Protein AF-M1B8L0-F1 (afdb_monomer_lite)

Secondary structure (DSSP, 8-state):
---------HHHHHHHHHHHHHHHHHHHHHHHHHHHHHHHHHHHHHHHHHH--TTS----TTHHHHHHHHHHHHHHHHHHHHHHHHHHHHHHHHHHHHHHHHHHHHHHHHHHHHHHHHHHHHHH-------HHHHHHHHHHHHHHHHHHHHHHHHHHHHHHHHHHHHTTTTTTS-GGGTT--SGGGSS-HHHHHHHHHHHHHHHHHHHSSSSS--------------------

pLDDT: mean 75.56, std 19.45, range [37.94, 97.81]

Foldseek 3Di:
DDDDPDDDDPVVVVVVVVVVVVVVVVVVVVVVVVVVVVVVVVVVVVVCQQPDDPPDHRHPPCVVVVVVVVVVVVVVVVVVVVVVVVVVVVVVVVVVVVVVVVVVVVVVVVVVVVVVVCVVVVVVDDPPPDDPVVVVVVVVVVVVVVVVVVVVVVVVVVVVVVVVVVVVPPVVPPPCVVVPDPPPVVVAPPVRVVVVVVVVVVVVVVVVVVVVPPDDDDDDDDDDDDDDDDDDD

Structure (mmCIF, N/CA/C/O backbone):
data_AF-M1B8L0-F1
#
_entry.id   AF-M1B8L0-F1
#
loop_
_atom_site.group_PDB
_atom_site.id
_atom_site.type_symbol
_atom_site.label_atom_id
_atom_site.label_alt_id
_atom_site.label_comp_id
_atom_site.label_asym_id
_atom_site.label_entity_id
_atom_site.label_seq_id
_atom_site.pdbx_PDB_ins_code
_atom_site.Cartn_x
_atom_site.Cartn_y
_atom_site.Cartn_z
_atom_site.occupancy
_atom_site.B_iso_or_equiv
_atom_site.auth_seq_id
_atom_site.auth_comp_id
_atom_site.auth_asym_id
_atom_site.auth_atom_id
_atom_site.pdbx_PDB_model_num
ATOM 1 N N . MET A 1 1 ? 68.403 21.855 -27.557 1.00 46.19 1 MET A N 1
ATOM 2 C CA . MET A 1 1 ? 67.467 22.734 -28.286 1.00 46.19 1 MET A CA 1
ATOM 3 C C . MET A 1 1 ? 66.064 22.211 -28.036 1.00 46.19 1 MET A C 1
ATOM 5 O O . MET A 1 1 ? 65.635 21.280 -28.697 1.00 46.19 1 MET A O 1
ATOM 9 N N . SER A 1 2 ? 65.412 22.698 -26.984 1.00 53.22 2 SER A N 1
ATOM 10 C CA . SER A 1 2 ? 64.041 22.326 -26.628 1.00 53.22 2 SER A CA 1
ATOM 11 C C . SER A 1 2 ? 63.084 23.185 -27.452 1.00 53.22 2 SER A C 1
ATOM 13 O O . SER A 1 2 ? 62.867 24.354 -27.144 1.00 53.22 2 SER A O 1
ATOM 15 N N . GLU A 1 3 ? 62.554 22.624 -28.537 1.00 59.28 3 GLU A N 1
ATOM 16 C CA . GLU A 1 3 ? 61.508 23.277 -29.321 1.00 59.28 3 GLU A CA 1
ATOM 17 C C . GLU A 1 3 ? 60.234 23.392 -28.471 1.00 59.28 3 GLU A C 1
ATOM 19 O O . GLU A 1 3 ? 59.616 22.398 -28.088 1.00 59.28 3 GLU A O 1
ATOM 24 N N . CYS A 1 4 ? 59.850 24.624 -28.134 1.00 55.25 4 CYS A N 1
ATOM 25 C CA . CYS A 1 4 ? 58.571 24.907 -27.489 1.00 55.25 4 CYS A CA 1
ATOM 26 C C . CYS A 1 4 ? 57.405 24.522 -28.419 1.00 55.25 4 CYS A C 1
ATOM 28 O O . CYS A 1 4 ? 57.463 24.808 -29.618 1.00 55.25 4 CYS A O 1
ATOM 30 N N . PRO A 1 5 ? 56.302 23.950 -27.896 1.00 71.31 5 PRO A N 1
ATOM 31 C CA . PRO A 1 5 ? 55.153 23.605 -28.721 1.00 71.31 5 PRO A CA 1
ATOM 32 C C . PRO A 1 5 ? 54.550 24.864 -29.352 1.00 71.31 5 PRO A C 1
ATOM 34 O O . PRO A 1 5 ? 54.221 25.835 -28.666 1.00 71.31 5 PRO A O 1
ATOM 37 N N . ARG A 1 6 ? 54.383 24.831 -30.678 1.00 70.31 6 ARG A N 1
ATOM 38 C CA . ARG A 1 6 ? 53.790 25.918 -31.463 1.00 70.31 6 ARG A CA 1
ATOM 39 C C . ARG A 1 6 ? 52.396 26.240 -30.924 1.00 70.31 6 ARG A C 1
ATOM 41 O O . ARG A 1 6 ? 51.476 25.423 -31.006 1.00 70.31 6 ARG A O 1
ATOM 48 N N . SER A 1 7 ? 52.236 27.427 -30.345 1.00 74.19 7 SER A N 1
ATOM 49 C CA . SER A 1 7 ? 50.974 27.849 -29.747 1.00 74.19 7 SER A CA 1
ATOM 50 C C . SER A 1 7 ? 49.921 28.045 -30.841 1.00 74.19 7 SER A C 1
ATOM 52 O O . SER A 1 7 ? 50.021 28.904 -31.714 1.00 74.19 7 SER A O 1
ATOM 54 N N . LEU A 1 8 ? 48.893 27.197 -30.820 1.00 75.19 8 LEU A N 1
ATOM 55 C CA . LEU A 1 8 ? 47.803 27.266 -31.786 1.00 75.19 8 LEU A CA 1
ATOM 56 C C . LEU A 1 8 ? 46.996 28.563 -31.600 1.00 75.19 8 LEU A C 1
ATOM 58 O O . LEU A 1 8 ? 46.660 28.922 -30.463 1.00 75.19 8 LEU A O 1
ATOM 62 N N . SER A 1 9 ? 46.636 29.225 -32.707 1.00 87.06 9 SER A N 1
ATOM 63 C CA . SER A 1 9 ? 45.814 30.439 -32.678 1.00 87.06 9 SER A CA 1
ATOM 64 C C . SER A 1 9 ? 44.459 30.180 -32.007 1.00 87.06 9 SER A C 1
ATOM 66 O O . SER A 1 9 ? 43.885 29.085 -32.086 1.00 87.06 9 SER A O 1
ATOM 68 N N . ASN A 1 10 ? 43.925 31.203 -31.335 1.00 88.44 10 ASN A N 1
ATOM 69 C CA . ASN A 1 10 ? 42.653 31.093 -30.613 1.00 88.44 10 ASN A CA 1
ATOM 70 C C . ASN A 1 10 ? 41.493 30.688 -31.538 1.00 88.44 10 ASN A C 1
ATOM 72 O O . ASN A 1 10 ? 40.643 29.890 -31.144 1.00 88.44 10 ASN A O 1
ATOM 76 N N . GLN A 1 11 ? 41.503 31.149 -32.790 1.00 89.38 11 GLN A N 1
ATOM 77 C CA . GLN A 1 11 ? 40.510 30.780 -33.798 1.00 89.38 11 GLN A CA 1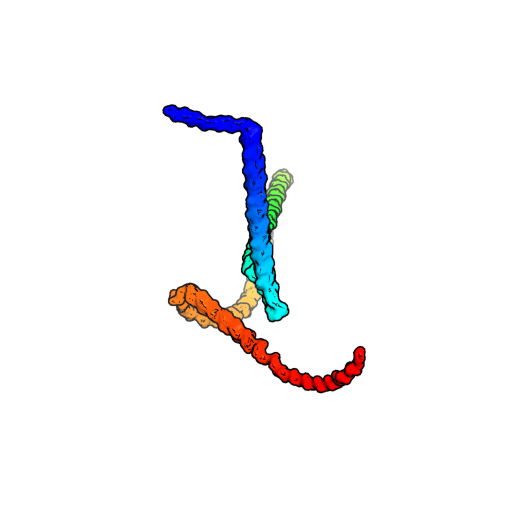
ATOM 78 C C . GLN A 1 11 ? 40.519 29.274 -34.099 1.00 89.38 11 GLN A C 1
ATOM 80 O O . GLN A 1 11 ? 39.464 28.637 -34.106 1.00 89.38 11 GLN A O 1
ATOM 85 N N . THR A 1 12 ? 41.693 28.667 -34.289 1.00 91.56 12 THR A N 1
ATOM 86 C CA . THR A 1 12 ? 41.782 27.226 -34.567 1.00 91.56 12 THR A CA 1
ATOM 87 C C . THR A 1 12 ? 41.417 26.400 -33.334 1.00 91.56 12 THR A C 1
ATOM 89 O O . THR A 1 12 ? 40.691 25.413 -33.459 1.00 91.56 12 THR A O 1
ATOM 92 N N . LYS A 1 13 ? 41.796 26.845 -32.125 1.00 91.25 13 LYS A N 1
ATOM 93 C CA . LYS A 1 13 ? 41.341 26.223 -30.865 1.00 91.25 13 LYS A CA 1
ATOM 94 C C . LYS A 1 13 ? 39.813 26.207 -30.757 1.00 91.25 13 LYS A C 1
ATOM 96 O O . LYS A 1 13 ? 39.240 25.189 -30.372 1.00 91.25 13 LYS A O 1
ATOM 101 N N . LEU A 1 14 ? 39.142 27.306 -31.109 1.00 94.44 14 LEU A N 1
ATOM 102 C CA . LEU A 1 14 ? 37.677 27.385 -31.098 1.00 94.44 14 LEU A CA 1
ATOM 103 C C . LEU A 1 14 ? 37.040 26.445 -32.124 1.00 94.44 14 LEU A C 1
ATOM 105 O O . LEU A 1 14 ? 36.080 25.751 -31.790 1.00 94.44 14 LEU A O 1
ATOM 109 N N . ARG A 1 15 ? 37.598 26.360 -33.338 1.00 94.81 15 ARG A N 1
ATOM 110 C CA . ARG A 1 15 ? 37.118 25.431 -34.373 1.00 94.81 15 ARG A CA 1
ATOM 111 C C . ARG A 1 15 ? 37.237 23.972 -33.933 1.00 94.81 15 ARG A C 1
ATOM 113 O O . ARG A 1 15 ? 36.268 23.233 -34.074 1.00 94.81 15 ARG A O 1
ATOM 120 N N . ILE A 1 16 ? 38.369 23.588 -33.338 1.00 94.62 16 ILE A N 1
ATOM 121 C CA . ILE A 1 16 ? 38.583 22.236 -32.794 1.00 94.62 16 ILE A CA 1
ATOM 122 C C . ILE A 1 16 ? 37.596 21.946 -31.656 1.00 94.62 16 ILE A C 1
ATOM 124 O O . ILE A 1 16 ? 36.970 20.891 -31.619 1.00 94.62 16 ILE A O 1
ATOM 128 N N . ARG A 1 17 ? 37.396 22.895 -30.732 1.00 94.06 17 ARG A N 1
ATOM 129 C CA . ARG A 1 17 ? 36.407 22.738 -29.652 1.00 94.06 17 ARG A CA 1
ATOM 130 C C . ARG A 1 17 ? 34.992 22.556 -30.199 1.00 94.06 17 ARG A C 1
ATOM 132 O O . ARG A 1 17 ? 34.246 21.722 -29.691 1.00 94.06 17 ARG A O 1
ATOM 139 N N . ALA A 1 18 ? 34.620 23.324 -31.221 1.00 95.88 18 ALA A N 1
ATOM 140 C CA . ALA A 1 18 ? 33.307 23.238 -31.844 1.00 95.88 18 ALA A CA 1
ATOM 141 C C . ALA A 1 18 ? 33.100 21.902 -32.578 1.00 95.88 18 ALA A C 1
ATOM 143 O O . ALA A 1 18 ? 32.046 21.289 -32.414 1.00 95.88 18 ALA A O 1
ATOM 144 N N . SER A 1 19 ? 34.092 21.427 -33.341 1.00 96.06 19 SER A N 1
ATOM 145 C CA . SER A 1 19 ? 34.003 20.143 -34.050 1.00 96.06 19 SER A CA 1
ATOM 146 C C . SER A 1 19 ? 33.931 18.963 -33.083 1.00 96.06 19 SER A C 1
ATOM 148 O O . SER A 1 19 ? 33.057 18.112 -33.233 1.00 96.06 19 SER A O 1
ATOM 150 N N . LEU A 1 20 ? 34.759 18.958 -32.033 1.00 97.00 20 LEU A N 1
ATOM 151 C CA . LEU A 1 20 ? 34.688 17.943 -30.983 1.00 97.00 20 LEU A CA 1
ATOM 152 C C . LEU A 1 20 ? 33.311 17.943 -30.321 1.00 97.00 20 LEU A C 1
ATOM 154 O O . LEU A 1 20 ? 32.693 16.890 -30.205 1.00 97.00 20 LEU A O 1
ATOM 158 N N . ARG A 1 21 ? 32.781 19.110 -29.937 1.00 97.00 21 ARG A N 1
ATOM 159 C CA . ARG A 1 21 ? 31.455 19.194 -29.307 1.00 97.00 21 ARG A CA 1
ATOM 160 C C . ARG A 1 21 ? 30.352 18.618 -30.201 1.00 97.00 21 ARG A C 1
ATOM 162 O O . ARG A 1 21 ? 29.473 17.932 -29.686 1.00 97.00 21 ARG A O 1
ATOM 169 N N . LYS A 1 22 ? 30.410 18.863 -31.515 1.00 97.06 22 LYS A N 1
ATOM 170 C CA . LYS A 1 22 ? 29.475 18.266 -32.482 1.00 97.06 22 LYS A CA 1
ATOM 171 C C . LYS A 1 22 ? 29.596 16.740 -32.512 1.00 97.06 22 LYS A C 1
ATOM 173 O O . LYS A 1 22 ? 28.595 16.070 -32.283 1.00 97.06 22 LYS A O 1
ATOM 178 N N . LEU A 1 23 ? 30.812 16.210 -32.669 1.00 97.50 23 LEU A N 1
ATOM 179 C CA . LEU A 1 23 ? 31.071 14.763 -32.695 1.00 97.50 23 LEU A CA 1
ATOM 180 C C . LEU A 1 23 ? 30.607 14.059 -31.411 1.00 97.50 23 LEU A C 1
ATOM 182 O O . LEU A 1 23 ? 29.930 13.033 -31.464 1.00 97.50 23 LEU A O 1
ATOM 186 N N . TRP A 1 24 ? 30.924 14.619 -30.240 1.00 97.62 24 TRP A N 1
ATOM 187 C CA . TRP A 1 24 ? 30.470 14.075 -28.956 1.00 97.62 24 TRP A CA 1
ATOM 188 C C . TRP A 1 24 ? 28.945 14.144 -28.811 1.00 97.62 24 TRP A C 1
ATOM 190 O O . TRP A 1 24 ? 28.338 13.209 -28.287 1.00 97.62 24 TRP A O 1
ATOM 200 N N . GLY A 1 25 ? 28.316 15.213 -29.307 1.00 97.38 25 GLY A N 1
ATOM 201 C CA . GLY A 1 25 ? 26.862 15.353 -29.337 1.00 97.38 25 GLY A CA 1
ATOM 202 C C . GLY A 1 25 ? 26.184 14.299 -30.215 1.00 97.38 25 GLY A C 1
ATOM 203 O O . GLY A 1 25 ? 25.219 13.672 -29.781 1.00 97.38 25 GLY A O 1
ATOM 204 N N . GLU A 1 26 ? 26.702 14.056 -31.417 1.00 97.38 26 GLU A N 1
ATOM 205 C CA . GLU A 1 26 ? 26.208 13.016 -32.330 1.00 97.38 26 GLU A CA 1
ATOM 206 C C . GLU A 1 26 ? 26.385 11.616 -31.743 1.00 97.38 26 GLU A C 1
ATOM 208 O O . GLU A 1 26 ? 25.434 10.834 -31.705 1.00 97.38 26 GLU A O 1
ATOM 213 N N . ARG A 1 27 ? 27.560 11.324 -31.175 1.00 97.00 27 ARG A N 1
ATOM 214 C C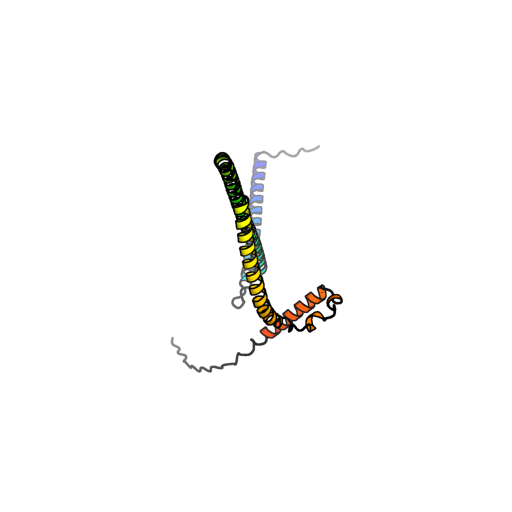A . ARG A 1 27 ? 27.823 10.042 -30.510 1.00 97.00 27 ARG A CA 1
ATOM 215 C C . ARG A 1 27 ? 26.871 9.797 -29.340 1.00 97.00 27 ARG A C 1
ATOM 217 O O . ARG A 1 27 ? 26.395 8.678 -29.155 1.00 97.00 27 ARG A O 1
ATOM 224 N N . LEU A 1 28 ? 26.570 10.834 -28.557 1.00 97.06 28 LEU A N 1
ATOM 225 C CA . LEU A 1 28 ? 25.615 10.737 -27.455 1.00 97.06 28 LEU A CA 1
ATOM 226 C C . LEU A 1 28 ? 24.188 10.489 -27.959 1.00 97.06 28 LEU A C 1
ATOM 228 O O . LEU A 1 28 ? 23.487 9.652 -27.391 1.00 97.06 28 LEU A O 1
ATOM 232 N N . LYS A 1 29 ? 23.767 11.171 -29.032 1.00 97.31 29 LYS A N 1
ATOM 233 C CA . LYS A 1 29 ? 22.464 10.936 -29.673 1.00 97.31 29 LYS A CA 1
ATOM 234 C C . LYS A 1 29 ? 22.340 9.503 -30.180 1.00 97.31 29 LYS A C 1
ATOM 236 O O . LYS A 1 29 ? 21.332 8.859 -29.901 1.00 97.31 29 LYS A O 1
ATOM 241 N N . TRP A 1 30 ? 23.370 8.986 -30.850 1.00 97.06 30 TRP A N 1
ATOM 242 C CA . TRP A 1 30 ? 23.396 7.599 -31.314 1.00 97.06 30 TRP A CA 1
ATOM 243 C C . TRP A 1 30 ? 23.297 6.620 -30.147 1.00 97.06 30 TRP A C 1
ATOM 245 O O . TRP A 1 30 ? 22.486 5.699 -30.177 1.00 97.06 30 TRP A O 1
ATOM 255 N N . LYS A 1 31 ? 24.080 6.840 -29.082 1.00 97.06 31 LYS A N 1
ATOM 256 C CA . LYS A 1 31 ? 24.046 5.994 -27.883 1.00 97.06 31 LYS A CA 1
ATOM 257 C C . LYS A 1 31 ? 22.648 5.958 -27.260 1.00 97.06 31 LYS A C 1
ATOM 259 O O . LYS A 1 31 ? 22.156 4.877 -26.970 1.00 97.06 31 LYS A O 1
ATOM 264 N N . ARG A 1 32 ? 22.006 7.119 -27.090 1.00 97.50 32 ARG A N 1
ATOM 265 C CA . ARG A 1 32 ? 20.641 7.217 -26.546 1.00 97.50 32 ARG A CA 1
ATOM 266 C C . ARG A 1 32 ? 19.612 6.551 -27.452 1.00 97.50 32 ARG A C 1
ATOM 268 O O . ARG A 1 32 ? 18.781 5.807 -26.964 1.00 97.50 32 ARG A O 1
ATOM 275 N N . SER A 1 33 ? 19.695 6.778 -28.760 1.00 96.88 33 SER A N 1
ATOM 276 C CA . SER A 1 33 ? 18.755 6.180 -29.718 1.00 96.88 33 SER A CA 1
ATOM 277 C C . SER A 1 33 ? 18.876 4.656 -29.738 1.00 96.88 33 SER A C 1
ATOM 279 O O . SER A 1 33 ? 17.868 3.961 -29.765 1.00 96.88 33 SER A O 1
ATOM 281 N N . ARG A 1 34 ? 20.106 4.133 -29.653 1.00 97.00 34 ARG A N 1
ATOM 282 C CA . ARG A 1 34 ? 20.372 2.695 -29.543 1.00 97.00 34 ARG A CA 1
ATOM 283 C C . ARG A 1 34 ? 19.810 2.102 -28.251 1.00 97.00 34 ARG A C 1
ATOM 285 O O . ARG A 1 34 ? 19.207 1.040 -28.297 1.00 97.00 34 ARG A O 1
ATOM 292 N N . GLU A 1 35 ? 20.003 2.780 -27.124 1.00 97.31 35 GLU A N 1
ATOM 293 C CA . GLU A 1 35 ? 19.449 2.358 -25.834 1.00 97.31 35 GLU A CA 1
ATOM 294 C C . GLU A 1 35 ? 17.917 2.340 -25.869 1.00 97.31 35 GLU A C 1
ATOM 296 O O . GLU A 1 35 ? 17.307 1.326 -25.555 1.00 97.31 35 GLU A O 1
ATOM 301 N N . ASN A 1 36 ? 17.299 3.419 -26.356 1.00 97.12 36 ASN A N 1
ATOM 302 C CA . ASN A 1 36 ? 15.848 3.509 -26.500 1.00 97.12 36 ASN A CA 1
ATOM 303 C C . ASN A 1 36 ? 15.296 2.413 -27.423 1.00 97.12 36 ASN A C 1
ATOM 305 O O . ASN A 1 36 ? 14.237 1.857 -27.146 1.00 97.12 36 ASN A O 1
ATOM 309 N N . PHE A 1 37 ? 16.010 2.086 -28.506 1.00 97.44 37 PHE A N 1
ATOM 310 C CA . PHE A 1 37 ? 15.638 0.988 -29.396 1.00 97.44 37 PHE A CA 1
ATOM 311 C C . PHE A 1 37 ? 15.667 -0.357 -28.667 1.00 97.44 37 PHE A C 1
ATOM 313 O O . PHE A 1 37 ? 14.703 -1.107 -28.756 1.00 97.44 37 PHE A O 1
ATOM 320 N N . PHE A 1 38 ? 16.732 -0.654 -27.916 1.00 96.88 38 PHE A N 1
ATOM 321 C CA . PHE A 1 38 ? 16.804 -1.900 -27.151 1.00 96.88 38 PHE A CA 1
ATOM 322 C C . PHE A 1 38 ? 15.756 -1.976 -26.046 1.00 96.88 38 PHE A C 1
ATOM 324 O O . PHE A 1 38 ? 15.186 -3.044 -25.851 1.00 96.88 38 PHE A O 1
ATOM 331 N N . GLN A 1 39 ? 15.466 -0.866 -25.369 1.00 96.81 39 GLN A N 1
ATOM 332 C CA . GLN A 1 39 ? 14.389 -0.796 -24.381 1.00 96.81 39 GLN A CA 1
ATOM 333 C C . GLN A 1 39 ? 13.036 -1.073 -25.033 1.00 96.81 39 GLN A C 1
ATOM 335 O O . GLN A 1 39 ? 12.336 -1.983 -24.608 1.00 96.81 39 GLN A O 1
ATOM 340 N N . SER A 1 40 ? 12.723 -0.389 -26.136 1.00 97.56 40 SER A N 1
ATOM 341 C CA . SER A 1 40 ? 11.469 -0.597 -26.875 1.00 97.56 40 SER A CA 1
ATOM 342 C C . SER A 1 40 ? 11.354 -2.026 -27.417 1.00 97.56 40 SER A C 1
ATOM 344 O O . SER A 1 40 ? 10.279 -2.618 -27.422 1.00 97.56 40 SER A O 1
ATOM 346 N N . TRP A 1 41 ? 12.465 -2.604 -27.875 1.00 97.62 41 TRP A N 1
ATOM 347 C CA . TRP A 1 41 ? 12.510 -3.983 -28.350 1.00 97.62 41 TRP A CA 1
ATOM 348 C C . TRP A 1 41 ? 12.292 -4.986 -27.212 1.00 97.62 41 TRP A C 1
ATOM 350 O O . TRP A 1 41 ? 11.493 -5.909 -27.359 1.00 97.62 41 TRP A O 1
ATOM 360 N N . ALA A 1 42 ? 12.938 -4.777 -26.063 1.00 96.31 42 ALA A N 1
ATOM 361 C CA . ALA A 1 42 ? 12.744 -5.597 -24.874 1.00 96.31 42 ALA A CA 1
ATOM 362 C C . ALA A 1 42 ? 11.306 -5.496 -24.344 1.00 96.31 42 ALA A C 1
ATOM 364 O O . ALA A 1 42 ? 10.711 -6.516 -24.012 1.00 96.31 42 ALA A O 1
ATOM 365 N N . GLU A 1 43 ? 10.727 -4.294 -24.321 1.00 93.94 43 GLU A N 1
ATOM 366 C CA . GLU A 1 43 ? 9.326 -4.063 -23.959 1.00 93.94 43 GLU A CA 1
ATOM 367 C C . GLU A 1 43 ? 8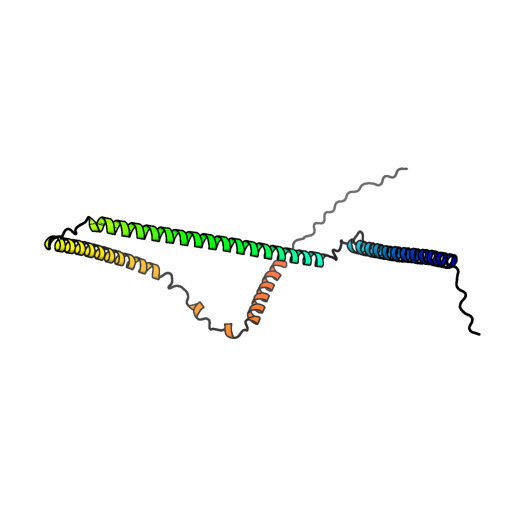.369 -4.756 -24.931 1.00 93.94 43 GLU A C 1
ATOM 369 O O . GLU A 1 43 ? 7.423 -5.405 -24.497 1.00 93.94 43 GLU A O 1
ATOM 374 N N . SER A 1 44 ? 8.634 -4.681 -26.238 1.00 93.94 44 SER A N 1
ATOM 375 C CA . SER A 1 44 ? 7.844 -5.374 -27.260 1.00 93.94 44 SER A CA 1
ATOM 376 C C . SER A 1 44 ? 7.855 -6.890 -27.052 1.00 93.94 44 SER A C 1
ATOM 378 O O . SER A 1 44 ? 6.796 -7.515 -27.034 1.00 93.94 44 SER A O 1
ATOM 380 N N . ILE A 1 45 ? 9.030 -7.478 -26.797 1.00 91.31 45 ILE A N 1
ATOM 381 C CA . ILE A 1 45 ? 9.146 -8.909 -26.487 1.00 91.31 45 ILE A CA 1
ATOM 382 C C . ILE A 1 45 ? 8.430 -9.242 -25.178 1.00 91.31 45 ILE A C 1
ATOM 384 O O . ILE A 1 45 ? 7.691 -10.219 -25.129 1.00 91.31 45 ILE A O 1
ATOM 388 N N . ALA A 1 46 ? 8.624 -8.445 -24.124 1.00 89.62 46 ALA A N 1
ATOM 389 C CA . ALA A 1 46 ? 7.979 -8.673 -22.836 1.00 89.62 46 ALA A CA 1
ATOM 390 C C . ALA A 1 46 ? 6.450 -8.623 -22.961 1.00 89.62 46 ALA A C 1
ATOM 392 O O . ALA A 1 46 ? 5.763 -9.465 -22.393 1.00 89.62 46 ALA A O 1
ATOM 393 N N . ASN A 1 47 ? 5.917 -7.681 -23.739 1.00 87.75 47 ASN A N 1
ATOM 394 C CA . ASN A 1 47 ? 4.485 -7.570 -23.997 1.00 87.75 47 ASN A CA 1
ATOM 395 C C . ASN A 1 47 ? 3.970 -8.743 -24.837 1.00 87.75 47 ASN A C 1
ATOM 397 O O . ASN A 1 47 ? 2.962 -9.342 -24.474 1.00 87.75 47 ASN A O 1
ATOM 401 N N . ALA A 1 48 ? 4.680 -9.128 -25.900 1.00 87.69 48 ALA A N 1
ATOM 402 C CA . ALA A 1 48 ? 4.331 -10.306 -26.692 1.00 87.69 48 ALA A CA 1
ATOM 403 C C . ALA A 1 48 ? 4.347 -11.592 -25.842 1.00 87.69 48 ALA A C 1
ATOM 405 O O . ALA A 1 48 ? 3.458 -12.427 -25.964 1.00 87.69 48 ALA A O 1
ATOM 406 N N . ALA A 1 49 ? 5.308 -11.724 -24.924 1.00 85.06 49 ALA A N 1
ATOM 407 C CA . ALA A 1 49 ? 5.390 -12.845 -23.989 1.00 85.06 49 ALA A CA 1
ATOM 408 C C . ALA A 1 49 ? 4.304 -12.822 -22.894 1.00 85.06 49 ALA A C 1
ATOM 410 O O . ALA A 1 49 ? 3.987 -13.873 -22.336 1.00 85.06 49 ALA A O 1
ATOM 411 N N . LYS A 1 50 ? 3.745 -11.647 -22.568 1.00 82.06 50 LYS A N 1
ATOM 412 C CA . LYS A 1 50 ? 2.594 -11.513 -21.657 1.00 82.06 50 LYS A CA 1
ATOM 413 C C . LYS A 1 50 ? 1.291 -11.943 -22.328 1.00 82.06 50 LYS A C 1
ATOM 415 O O . LYS A 1 50 ? 0.530 -12.686 -21.721 1.00 82.06 50 LYS A O 1
ATOM 420 N N . VAL A 1 51 ? 1.054 -11.484 -23.557 1.00 83.88 51 VAL A N 1
ATOM 421 C CA . VAL A 1 51 ? -0.174 -11.795 -24.309 1.00 83.88 51 VAL A CA 1
ATOM 422 C C . VAL A 1 51 ? -0.184 -13.256 -24.774 1.00 83.88 51 VAL A C 1
ATOM 424 O O . VAL A 1 51 ? -1.226 -13.895 -24.746 1.00 83.88 51 VAL A O 1
ATOM 427 N N . GLY A 1 52 ? 0.975 -13.813 -25.137 1.00 79.56 52 GLY A N 1
ATOM 428 C CA . GLY A 1 52 ? 1.054 -15.152 -25.722 1.00 79.56 52 GLY A CA 1
ATOM 429 C C . GLY A 1 52 ? 0.691 -15.162 -27.213 1.00 79.56 52 GLY A C 1
ATOM 430 O O . GLY A 1 52 ? 0.433 -14.123 -27.823 1.00 79.56 52 GLY A O 1
ATOM 431 N N . GLY A 1 53 ? 0.751 -16.341 -27.838 1.00 79.12 53 GLY A N 1
ATOM 432 C CA . GLY A 1 53 ? 0.250 -16.537 -29.205 1.00 79.12 53 GLY A CA 1
ATOM 433 C C . GLY A 1 53 ? -1.281 -16.476 -29.285 1.00 79.12 53 GLY A C 1
ATOM 434 O O . GLY A 1 53 ? -1.952 -16.524 -28.263 1.00 79.12 53 GLY A O 1
ATOM 435 N N . SER A 1 54 ? -1.842 -16.440 -30.500 1.00 74.56 54 SER A N 1
ATOM 436 C CA . SER A 1 54 ? -3.302 -16.391 -30.736 1.00 74.56 54 SER A CA 1
ATOM 437 C C . SER A 1 54 ? -4.094 -17.506 -30.042 1.00 74.56 54 SER A C 1
ATOM 439 O O . SER A 1 54 ? -5.276 -17.331 -29.760 1.00 74.56 54 SER A O 1
ATOM 441 N N . ASP A 1 55 ? -3.426 -18.625 -29.760 1.00 78.38 55 ASP A N 1
ATOM 442 C CA . ASP A 1 55 ? -4.020 -19.845 -29.216 1.00 78.38 55 ASP A CA 1
ATOM 443 C C . ASP A 1 55 ? -3.523 -20.132 -27.781 1.00 78.38 55 ASP A C 1
ATOM 445 O O . ASP A 1 55 ? -3.746 -21.218 -27.246 1.00 78.38 55 ASP A O 1
ATOM 449 N N . GLN A 1 56 ? -2.800 -19.186 -27.166 1.00 72.88 56 GLN A N 1
ATOM 450 C CA . GLN A 1 56 ? -2.292 -19.283 -25.797 1.00 72.88 56 GLN A CA 1
ATOM 451 C C . GLN A 1 56 ? -3.006 -18.294 -24.877 1.00 72.88 56 GLN A C 1
ATOM 453 O O . GLN A 1 56 ? -3.358 -17.188 -25.270 1.00 72.88 56 GLN A O 1
ATOM 458 N N . GLU A 1 57 ? -3.213 -18.714 -23.632 1.00 75.50 57 GLU A N 1
ATOM 459 C CA . GLU A 1 57 ? -3.837 -17.895 -22.596 1.00 75.50 57 GLU A CA 1
ATOM 460 C C . GLU A 1 57 ? -2.870 -16.798 -22.120 1.00 75.50 57 GLU A C 1
ATOM 462 O O . GLU A 1 57 ? -1.683 -17.064 -21.900 1.00 75.50 57 GLU A O 1
ATOM 467 N N . GLU A 1 58 ? -3.375 -15.569 -21.965 1.00 74.94 58 GLU A N 1
ATOM 468 C CA . GLU A 1 58 ? -2.587 -14.436 -21.473 1.00 74.94 58 GLU A CA 1
ATOM 469 C C . GLU A 1 58 ? -2.038 -14.750 -20.076 1.00 74.94 58 GLU A C 1
ATOM 471 O O . GLU A 1 58 ? -2.785 -14.991 -19.123 1.00 74.94 58 GLU A O 1
ATOM 476 N N . LEU A 1 59 ? -0.713 -14.741 -19.932 1.00 72.25 59 LEU A N 1
ATOM 477 C CA . LEU A 1 59 ? -0.066 -15.127 -18.687 1.00 72.25 59 LEU A CA 1
ATOM 478 C C . LEU A 1 59 ? 0.268 -13.879 -17.866 1.00 72.25 59 LEU A C 1
ATOM 480 O O . LEU A 1 59 ? 1.131 -13.073 -18.221 1.00 72.25 59 LEU A O 1
ATOM 484 N N . GLU A 1 60 ? -0.399 -13.719 -16.720 1.00 74.31 60 GLU A N 1
ATOM 485 C CA . GLU A 1 60 ? -0.138 -12.617 -15.792 1.00 74.31 60 GLU A CA 1
ATOM 486 C C . GLU A 1 60 ? 1.161 -12.827 -14.993 1.00 74.31 60 GLU A C 1
ATOM 488 O O . GLU A 1 60 ? 1.153 -13.115 -13.790 1.00 74.31 60 GLU A O 1
ATOM 493 N N . TRP A 1 61 ? 2.304 -12.628 -15.649 1.00 74.94 61 TRP A N 1
ATOM 494 C CA . TRP A 1 61 ? 3.633 -12.738 -15.033 1.00 74.94 61 TRP A CA 1
ATOM 495 C C . TRP A 1 61 ? 3.823 -11.821 -13.807 1.00 74.94 61 TRP A C 1
ATOM 497 O O . TRP A 1 61 ? 4.570 -12.161 -12.892 1.00 74.94 61 TRP A O 1
ATOM 507 N N . ASP A 1 62 ? 3.092 -10.700 -13.734 1.00 80.56 62 ASP A N 1
ATOM 508 C CA . ASP A 1 62 ? 3.164 -9.735 -12.623 1.00 80.56 62 ASP A CA 1
ATOM 509 C C . ASP A 1 62 ? 2.176 -10.043 -11.474 1.00 80.56 62 ASP A C 1
ATOM 511 O O . ASP A 1 62 ? 2.043 -9.252 -10.533 1.00 80.56 62 ASP A O 1
ATOM 515 N N . SER A 1 63 ? 1.447 -11.163 -11.537 1.00 84.31 63 SER A N 1
ATOM 516 C CA . SER A 1 63 ? 0.411 -11.541 -10.558 1.00 84.31 63 SER A CA 1
ATOM 517 C C . SER A 1 63 ? 0.932 -11.570 -9.118 1.00 84.31 63 SER A C 1
ATOM 519 O O . SER A 1 63 ? 0.285 -11.046 -8.211 1.00 84.31 63 SER A O 1
ATOM 521 N N . TYR A 1 64 ? 2.144 -12.084 -8.901 1.00 87.00 64 TYR A N 1
ATOM 522 C CA . TYR A 1 64 ? 2.771 -12.110 -7.579 1.00 87.00 64 TYR A CA 1
ATOM 523 C C . TYR A 1 64 ? 2.978 -10.703 -7.000 1.00 87.00 64 TYR A C 1
ATOM 525 O O . TYR A 1 64 ? 2.642 -10.443 -5.842 1.00 87.00 64 TYR A O 1
ATOM 533 N N . ASP A 1 65 ? 3.479 -9.767 -7.808 1.00 89.44 65 ASP A N 1
ATOM 534 C CA . ASP A 1 65 ? 3.704 -8.389 -7.370 1.00 89.44 65 ASP A CA 1
ATOM 535 C C . ASP A 1 65 ? 2.394 -7.610 -7.204 1.00 89.44 65 ASP A C 1
ATOM 537 O O . ASP A 1 65 ? 2.312 -6.727 -6.343 1.00 89.44 65 ASP A O 1
ATOM 541 N N . LYS A 1 66 ? 1.353 -7.933 -7.984 1.00 90.56 66 LYS A N 1
ATOM 542 C CA . LYS A 1 66 ? -0.009 -7.415 -7.766 1.00 90.56 66 LYS A CA 1
ATOM 543 C C . LYS A 1 66 ? -0.534 -7.846 -6.394 1.00 90.56 66 LYS A C 1
ATOM 545 O O . LYS A 1 66 ? -0.866 -6.982 -5.583 1.00 90.56 66 LYS A O 1
ATOM 550 N N . ILE A 1 67 ? -0.498 -9.145 -6.096 1.00 92.00 67 ILE A N 1
ATOM 551 C CA . ILE A 1 67 ? -0.955 -9.707 -4.815 1.00 92.00 67 ILE A CA 1
ATOM 552 C C . ILE A 1 67 ? -0.147 -9.124 -3.649 1.00 92.00 67 ILE A C 1
ATOM 554 O O . ILE A 1 67 ? -0.697 -8.737 -2.620 1.00 92.00 67 ILE A O 1
ATOM 558 N N . LYS A 1 68 ? 1.173 -8.987 -3.802 1.00 95.12 68 LYS A N 1
ATOM 559 C CA . LYS A 1 68 ? 2.032 -8.388 -2.773 1.00 95.12 68 LYS A CA 1
ATOM 560 C C . LYS A 1 68 ? 1.651 -6.936 -2.468 1.00 95.12 68 LYS A C 1
ATOM 562 O O . LYS A 1 68 ? 1.655 -6.539 -1.300 1.00 95.12 68 LYS A O 1
ATOM 567 N N . ARG A 1 69 ? 1.324 -6.145 -3.498 1.00 95.56 69 ARG A N 1
ATOM 568 C CA . ARG A 1 69 ? 0.830 -4.767 -3.336 1.00 95.56 69 ARG A CA 1
ATOM 569 C C . ARG A 1 69 ? -0.534 -4.736 -2.657 1.00 95.56 69 ARG A C 1
ATOM 571 O O . ARG A 1 69 ? -0.725 -3.929 -1.753 1.00 95.56 69 ARG A O 1
ATOM 578 N N . GLU A 1 70 ? -1.439 -5.626 -3.038 1.00 96.19 70 GLU A N 1
ATOM 579 C CA . GLU A 1 70 ? -2.770 -5.734 -2.439 1.00 96.19 70 GLU A CA 1
ATOM 580 C C . GLU A 1 70 ? -2.698 -6.077 -0.945 1.00 96.19 70 GLU A C 1
ATOM 582 O O . GLU A 1 70 ? -3.221 -5.334 -0.117 1.00 96.19 70 GLU A O 1
ATOM 587 N N . ILE A 1 71 ? -1.905 -7.086 -0.571 1.00 97.12 71 ILE A N 1
ATOM 588 C CA . ILE A 1 71 ? -1.660 -7.444 0.836 1.00 97.12 71 ILE A CA 1
ATOM 589 C C . ILE A 1 71 ? -1.084 -6.255 1.621 1.00 97.12 71 ILE A C 1
ATOM 591 O O . ILE A 1 71 ? -1.415 -6.044 2.793 1.00 97.12 71 ILE A O 1
ATOM 595 N N . ALA A 1 72 ? -0.189 -5.471 1.014 1.00 97.44 72 ALA A N 1
ATOM 596 C CA . ALA A 1 72 ? 0.369 -4.289 1.665 1.00 97.44 72 ALA A CA 1
ATOM 597 C C . ALA A 1 72 ? -0.700 -3.208 1.905 1.00 97.44 72 ALA A C 1
ATOM 599 O O . ALA A 1 72 ? -0.720 -2.601 2.980 1.00 97.44 72 ALA A O 1
ATOM 600 N N . LEU A 1 73 ? -1.601 -3.001 0.942 1.00 97.44 73 LEU A N 1
ATOM 601 C CA . LEU A 1 73 ? -2.720 -2.067 1.065 1.00 97.44 73 LEU A CA 1
ATOM 602 C C . LEU A 1 73 ? -3.711 -2.508 2.145 1.00 97.44 73 LEU A C 1
ATOM 604 O O . LEU A 1 73 ? -4.055 -1.700 3.008 1.00 97.44 73 LEU A O 1
ATOM 608 N N . GLU A 1 74 ? -4.103 -3.782 2.166 1.00 97.56 74 GLU A N 1
ATOM 609 C CA . GLU A 1 74 ? -4.991 -4.331 3.197 1.00 97.56 74 GLU A CA 1
ATOM 610 C C . GLU A 1 74 ? -4.411 -4.144 4.602 1.00 97.56 74 GLU A C 1
ATOM 612 O O . GLU A 1 74 ? -5.091 -3.687 5.522 1.00 97.56 74 GLU A O 1
ATOM 617 N N . ARG A 1 75 ? -3.113 -4.426 4.782 1.00 97.31 75 ARG A N 1
ATOM 618 C CA . ARG A 1 75 ? -2.430 -4.215 6.069 1.00 97.31 75 ARG A CA 1
ATOM 619 C C . ARG A 1 75 ? -2.480 -2.757 6.514 1.00 97.31 75 ARG A C 1
ATOM 621 O O . ARG A 1 75 ? -2.669 -2.488 7.703 1.00 97.31 75 ARG A O 1
ATOM 628 N N . LEU A 1 76 ? -2.310 -1.823 5.581 1.00 97.38 76 LEU A N 1
ATOM 629 C CA . LEU A 1 76 ? -2.368 -0.393 5.865 1.00 97.38 76 LEU A CA 1
ATOM 630 C C . LEU A 1 76 ? -3.786 0.039 6.262 1.00 97.38 76 LEU A C 1
ATOM 632 O O . LEU A 1 76 ? -3.951 0.773 7.239 1.00 97.38 76 LEU A O 1
ATOM 636 N N . GLN A 1 77 ? -4.807 -0.464 5.567 1.00 97.25 77 GLN A N 1
ATOM 637 C CA . GLN A 1 77 ? -6.210 -0.213 5.899 1.00 97.25 77 GLN A CA 1
ATOM 638 C C . GLN A 1 77 ? -6.568 -0.759 7.286 1.00 97.25 77 GLN A C 1
ATOM 640 O O . GLN A 1 77 ? -7.065 -0.009 8.129 1.00 97.25 77 GLN A O 1
ATOM 645 N N . LEU A 1 78 ? -6.212 -2.013 7.582 1.00 97.81 78 LEU A N 1
ATOM 646 C CA . LEU A 1 78 ? -6.440 -2.628 8.894 1.00 97.81 78 LEU A CA 1
ATOM 647 C C . LEU A 1 78 ? -5.761 -1.848 10.027 1.00 97.81 78 LEU A C 1
ATOM 649 O O . LEU A 1 78 ? -6.340 -1.657 11.102 1.00 97.81 78 LEU A O 1
ATOM 653 N N . ALA A 1 79 ? -4.535 -1.368 9.805 1.00 96.94 79 ALA A N 1
ATOM 654 C CA . ALA A 1 79 ? -3.836 -0.537 10.780 1.00 96.94 79 ALA A CA 1
ATOM 655 C C . ALA A 1 79 ? -4.576 0.788 11.035 1.00 96.94 79 ALA A C 1
ATOM 657 O O . ALA A 1 79 ? -4.740 1.191 12.193 1.00 96.94 79 ALA A O 1
ATOM 658 N N . ALA A 1 80 ? -5.069 1.436 9.975 1.00 97.00 80 ALA A N 1
ATOM 659 C CA . ALA A 1 80 ? -5.828 2.677 10.070 1.00 97.00 80 ALA A CA 1
ATOM 660 C C . ALA A 1 80 ? -7.168 2.484 10.799 1.00 97.00 80 ALA A C 1
ATOM 662 O O . ALA A 1 80 ? -7.515 3.274 11.681 1.00 97.00 80 ALA A O 1
ATOM 663 N N . GLU A 1 81 ? -7.909 1.419 10.495 1.00 97.06 81 GLU A N 1
ATOM 664 C CA . GLU A 1 81 ? -9.166 1.095 11.177 1.00 97.06 81 GLU A CA 1
ATOM 665 C C . GLU A 1 81 ? -8.954 0.796 12.658 1.00 97.06 81 GLU A C 1
ATOM 667 O O . GLU A 1 81 ? -9.673 1.319 13.513 1.00 97.06 81 GLU A O 1
ATOM 672 N N . LYS A 1 82 ? -7.908 0.034 12.991 1.00 97.19 82 LYS A N 1
ATOM 673 C CA . LYS A 1 82 ? -7.544 -0.246 14.383 1.00 97.19 82 LYS A CA 1
ATOM 674 C C . LYS A 1 82 ? -7.198 1.031 15.147 1.00 97.19 82 LYS A C 1
ATOM 676 O O . LYS A 1 82 ? -7.567 1.158 16.316 1.00 97.19 82 LYS A O 1
ATOM 681 N N . ALA A 1 83 ? -6.508 1.980 14.515 1.00 96.12 83 ALA A N 1
ATOM 682 C CA . ALA A 1 83 ? -6.212 3.278 15.117 1.00 96.12 83 ALA A CA 1
ATOM 683 C C . ALA A 1 83 ? -7.493 4.096 15.360 1.00 96.12 83 ALA A C 1
ATOM 685 O O . ALA A 1 83 ? -7.703 4.584 16.472 1.00 96.12 83 ALA A O 1
ATOM 686 N N . LYS A 1 84 ? -8.395 4.164 14.372 1.00 96.88 84 LYS A N 1
ATOM 687 C CA . LYS A 1 84 ? -9.703 4.830 14.511 1.00 96.88 84 LYS A CA 1
ATOM 688 C C . LYS A 1 84 ? -10.545 4.206 15.624 1.00 96.88 84 LYS A C 1
ATOM 690 O O . LYS A 1 84 ? -11.098 4.923 16.455 1.00 96.88 84 LYS A O 1
ATOM 695 N N . ALA A 1 85 ? -10.607 2.876 15.687 1.00 96.50 85 ALA A N 1
ATOM 696 C CA . ALA A 1 85 ? -11.345 2.157 16.719 1.00 96.50 85 ALA A CA 1
ATOM 697 C C . ALA A 1 85 ? -10.805 2.474 18.122 1.00 96.50 85 ALA A C 1
ATOM 699 O O . ALA A 1 85 ? -11.585 2.777 19.026 1.00 96.50 85 ALA A O 1
ATOM 700 N N . LYS A 1 86 ? -9.476 2.483 18.292 1.00 96.81 86 LYS A N 1
ATOM 701 C CA . LYS A 1 86 ? -8.836 2.883 19.554 1.00 96.81 86 LYS A CA 1
ATOM 702 C C . LYS A 1 86 ? -9.219 4.306 19.954 1.00 96.81 86 LYS A C 1
ATOM 704 O O . LYS A 1 86 ? -9.624 4.512 21.097 1.00 96.81 86 LYS A O 1
ATOM 709 N N . GLU A 1 87 ? -9.176 5.259 19.029 1.00 96.25 87 GLU A N 1
ATOM 710 C CA . GLU A 1 87 ? -9.534 6.644 19.343 1.00 96.25 87 GLU A CA 1
ATOM 711 C C . GLU A 1 87 ? -11.007 6.779 19.749 1.00 96.25 87 GLU A C 1
ATOM 713 O O . GLU A 1 87 ? -11.323 7.388 20.770 1.00 96.25 87 GLU A O 1
ATOM 718 N N . ILE A 1 88 ? -11.916 6.110 19.034 1.00 96.94 88 ILE A N 1
ATOM 719 C CA . ILE A 1 88 ? -13.339 6.083 19.394 1.00 96.94 88 ILE A CA 1
ATOM 720 C C . ILE A 1 88 ? -13.534 5.494 20.797 1.00 96.94 88 ILE A C 1
ATOM 722 O O . ILE A 1 88 ? -14.310 6.032 21.593 1.00 96.94 88 ILE A O 1
ATOM 726 N N . THR A 1 89 ? -12.837 4.402 21.131 1.00 97.00 89 THR A N 1
ATOM 727 C CA . THR A 1 89 ? -12.920 3.818 22.479 1.00 97.00 89 THR A CA 1
ATOM 728 C C . THR A 1 89 ? -12.381 4.759 23.552 1.00 97.00 89 THR A C 1
ATOM 730 O O . THR A 1 89 ? -13.007 4.878 24.607 1.00 97.00 89 THR A O 1
ATOM 733 N N . ARG A 1 90 ? -11.298 5.494 23.269 1.00 97.31 90 ARG A N 1
ATOM 734 C CA . ARG A 1 90 ? -10.727 6.496 24.176 1.00 97.31 90 ARG A CA 1
ATOM 735 C C . ARG A 1 90 ? -11.719 7.623 24.453 1.00 97.31 90 ARG A C 1
ATOM 737 O O . ARG A 1 90 ? -12.034 7.880 25.612 1.00 97.31 90 ARG A O 1
ATOM 744 N N . ILE A 1 91 ? -12.298 8.209 23.404 1.00 97.31 91 ILE A N 1
ATOM 745 C CA . ILE A 1 91 ? -13.299 9.282 23.517 1.00 97.31 91 ILE A CA 1
ATOM 746 C C . ILE A 1 91 ? -14.526 8.806 24.308 1.00 97.31 91 ILE A C 1
ATOM 748 O O . ILE A 1 91 ? -15.059 9.528 25.153 1.00 97.31 91 ILE A O 1
ATOM 752 N N . ARG A 1 92 ? -14.997 7.574 24.068 1.00 96.94 92 ARG A N 1
ATOM 753 C CA . ARG A 1 92 ? -16.126 7.003 24.823 1.00 96.94 92 ARG A CA 1
ATOM 754 C C . ARG A 1 92 ? -15.794 6.826 26.304 1.00 96.94 92 ARG A C 1
ATOM 756 O O . ARG A 1 92 ? -16.637 7.146 27.144 1.00 96.94 92 ARG A O 1
ATOM 763 N N . ALA A 1 93 ? -14.596 6.341 26.624 1.00 96.81 93 ALA A N 1
ATOM 764 C CA . ALA A 1 93 ? -14.144 6.173 28.001 1.00 96.81 93 ALA A CA 1
ATOM 765 C C . ALA A 1 93 ? -14.038 7.521 28.730 1.00 96.81 93 ALA A C 1
ATOM 767 O O . ALA A 1 93 ? -14.533 7.652 29.850 1.00 96.81 93 ALA A O 1
ATOM 768 N N . GLU A 1 94 ? -13.484 8.538 28.071 1.00 96.94 94 GLU A N 1
ATOM 769 C CA . GLU A 1 94 ? -13.373 9.890 28.616 1.00 96.94 94 GLU A CA 1
ATOM 770 C C . GLU A 1 94 ? -14.750 10.496 28.915 1.00 96.94 94 GLU A C 1
ATOM 772 O O . GLU A 1 94 ? -15.015 10.925 30.039 1.00 96.94 94 GLU A O 1
ATOM 777 N N . ARG A 1 95 ? -15.686 10.433 27.959 1.00 96.56 95 ARG A N 1
ATOM 778 C CA . ARG A 1 95 ? -17.066 10.906 28.167 1.00 96.56 95 ARG A CA 1
ATOM 779 C C . ARG A 1 95 ? -17.761 10.173 29.314 1.00 96.56 95 ARG A C 1
ATOM 781 O O . ARG A 1 95 ? -18.520 10.777 30.072 1.00 96.56 95 ARG A O 1
ATOM 788 N N . ALA A 1 96 ? -17.524 8.870 29.462 1.00 96.38 96 ALA A N 1
ATOM 789 C CA . ALA A 1 96 ? -18.073 8.099 30.573 1.00 96.38 96 ALA A CA 1
ATOM 790 C C . ALA A 1 96 ? -17.479 8.534 31.926 1.00 96.38 96 ALA A C 1
ATOM 792 O O . ALA A 1 96 ? -18.216 8.625 32.911 1.00 96.38 96 ALA A O 1
ATOM 793 N N . ALA A 1 97 ? -16.180 8.837 31.979 1.00 95.94 97 ALA A N 1
ATOM 794 C CA . ALA A 1 97 ? -15.521 9.362 33.172 1.00 95.94 97 ALA A CA 1
ATOM 795 C C . ALA A 1 97 ? -16.045 10.759 33.543 1.00 95.94 97 ALA A C 1
ATOM 797 O O . ALA A 1 97 ? -16.416 10.977 34.697 1.00 95.94 97 ALA A O 1
ATOM 798 N N . GLN A 1 98 ? -16.190 11.658 32.564 1.00 96.06 98 GLN A N 1
ATOM 799 C CA . GLN A 1 98 ? -16.762 12.995 32.759 1.00 96.06 98 GLN A CA 1
ATOM 800 C C . GLN A 1 98 ? -18.185 12.923 33.334 1.00 96.06 98 GLN A C 1
ATOM 802 O O . GLN A 1 98 ? -18.472 13.546 34.355 1.00 96.06 98 GLN A O 1
ATOM 807 N N . ARG A 1 99 ? -19.058 12.074 32.770 1.00 95.56 99 ARG A N 1
ATOM 808 C CA . ARG A 1 99 ? -20.419 11.850 33.301 1.00 95.56 99 ARG A CA 1
ATOM 809 C C . ARG A 1 99 ? -20.414 11.330 34.740 1.00 95.56 99 ARG A C 1
ATOM 811 O O . ARG A 1 99 ? -21.273 11.705 35.539 1.00 95.56 99 ARG A O 1
ATOM 818 N N . LYS A 1 100 ? -19.472 10.445 35.089 1.00 95.19 100 LYS A N 1
ATOM 819 C CA . LYS A 1 100 ? -19.323 9.946 36.467 1.00 95.19 100 LYS A CA 1
ATOM 820 C C . LYS A 1 100 ? -18.881 11.061 37.413 1.00 95.19 100 LYS A C 1
ATOM 822 O O . LYS A 1 100 ? -19.475 11.193 38.481 1.00 95.19 100 LYS A O 1
ATOM 827 N N . MET A 1 101 ? -17.896 11.866 37.019 1.00 93.38 101 MET A N 1
ATOM 828 C CA . MET A 1 101 ? -17.456 13.032 37.788 1.00 93.38 101 MET A CA 1
ATOM 829 C C . MET A 1 101 ? -18.599 14.018 38.020 1.00 93.38 101 MET A C 1
ATOM 831 O O . MET A 1 101 ? -18.858 14.381 39.164 1.00 93.38 101 MET A O 1
ATOM 835 N N . GLU A 1 102 ? -19.337 14.381 36.974 1.00 95.94 102 GLU A N 1
ATOM 836 C CA . GLU A 1 102 ? -20.475 15.294 37.077 1.00 95.94 102 GLU A CA 1
ATOM 837 C C . GLU A 1 102 ? -21.556 14.739 38.020 1.00 95.94 102 GLU A C 1
ATOM 839 O O . GLU A 1 102 ? -22.067 15.441 38.895 1.00 95.94 102 GLU A O 1
ATOM 844 N N . ARG A 1 103 ? -21.872 13.440 37.916 1.00 95.75 103 ARG A N 1
ATOM 845 C CA . ARG A 1 103 ? -22.819 12.779 38.826 1.00 95.75 103 ARG A CA 1
ATOM 846 C C . ARG A 1 103 ? -22.353 12.841 40.282 1.00 95.75 103 ARG A C 1
ATOM 848 O O . ARG A 1 103 ? -23.174 13.075 41.169 1.00 95.75 103 ARG A O 1
ATOM 855 N N . MET A 1 104 ? -21.061 12.634 40.528 1.00 93.94 104 MET A N 1
ATOM 856 C CA . MET A 1 104 ? -20.470 12.725 41.865 1.00 93.94 104 MET A CA 1
ATOM 857 C C . MET A 1 104 ? -20.499 14.158 42.403 1.00 93.94 104 MET A C 1
ATOM 859 O O . MET A 1 104 ? -20.868 14.356 43.560 1.00 93.94 104 MET A O 1
ATOM 863 N N . GLN A 1 105 ? -20.202 15.155 41.569 1.00 93.31 105 GLN A N 1
ATOM 864 C CA . GLN A 1 105 ? -20.296 16.571 41.930 1.00 93.31 105 GLN A CA 1
ATOM 865 C C . GLN A 1 105 ? -21.732 16.963 42.301 1.00 93.31 105 GLN A C 1
ATOM 867 O O . GLN A 1 105 ? -21.959 17.515 43.377 1.00 93.31 105 GLN A O 1
ATOM 872 N N . ARG A 1 106 ? -22.724 16.579 41.484 1.00 94.50 106 ARG A N 1
ATOM 873 C CA . ARG A 1 106 ? -24.151 16.806 41.784 1.00 94.50 106 ARG A CA 1
ATOM 874 C C . ARG A 1 106 ? -24.579 16.133 43.092 1.00 94.50 106 ARG A C 1
ATOM 876 O O . ARG A 1 106 ? -25.336 16.709 43.872 1.00 94.50 106 ARG A O 1
ATOM 883 N N . LEU A 1 107 ? -24.103 14.913 43.354 1.00 92.88 107 LEU A N 1
ATOM 884 C CA . LEU A 1 107 ? -24.363 14.208 44.614 1.00 92.88 107 LEU A CA 1
ATOM 885 C C . LEU A 1 107 ? -23.743 14.926 45.816 1.00 92.88 107 LEU A C 1
ATOM 887 O O . LEU A 1 107 ? -24.399 15.039 46.852 1.00 92.88 107 LEU A O 1
ATOM 891 N N . ALA A 1 108 ? -22.511 15.418 45.687 1.00 91.88 108 ALA A N 1
ATOM 892 C CA . ALA A 1 108 ? -21.834 16.172 46.736 1.00 91.88 108 ALA A CA 1
ATOM 893 C C . ALA A 1 108 ? -22.559 17.493 47.039 1.00 91.88 108 ALA A C 1
ATOM 895 O O . ALA A 1 108 ? -22.796 17.799 48.206 1.00 91.88 108 ALA A O 1
ATOM 896 N N . GLN A 1 109 ? -22.996 18.222 46.008 1.00 91.69 109 GLN A N 1
ATOM 897 C CA . GLN A 1 109 ? -23.793 19.441 46.163 1.00 91.69 109 GLN A CA 1
ATOM 898 C C . GLN A 1 109 ? -25.115 19.159 46.888 1.00 91.69 109 GLN A C 1
ATOM 900 O O . GLN A 1 109 ? -25.409 19.782 47.905 1.00 91.69 109 GLN A O 1
ATOM 905 N N . ARG A 1 110 ? -25.855 18.124 46.463 1.00 90.62 110 ARG A N 1
ATOM 906 C CA . ARG A 1 110 ? -27.090 17.695 47.145 1.00 90.62 110 ARG A CA 1
ATOM 907 C C . ARG A 1 110 ? -26.869 17.278 48.600 1.00 90.62 110 ARG A C 1
ATOM 909 O O . ARG A 1 110 ? -27.781 17.418 49.410 1.00 90.62 110 ARG A O 1
ATOM 916 N N . ARG A 1 111 ? -25.702 16.723 48.947 1.00 84.62 111 ARG A N 1
ATOM 917 C CA . ARG A 1 111 ? -25.355 16.412 50.344 1.00 84.62 111 ARG A CA 1
ATOM 918 C C . ARG A 1 111 ? -25.135 17.684 51.161 1.00 84.62 111 ARG A C 1
ATOM 920 O O . ARG A 1 111 ? -25.709 17.770 52.241 1.00 84.62 111 ARG A O 1
ATOM 927 N N . LYS A 1 112 ? -24.399 18.667 50.630 1.00 87.00 112 LYS A N 1
ATOM 928 C CA . LYS A 1 112 ? -24.193 19.971 51.286 1.00 87.00 112 LYS A CA 1
ATOM 929 C C . LYS A 1 112 ? -25.515 20.705 51.525 1.00 87.00 112 LYS A C 1
ATOM 931 O O . LYS A 1 112 ? -25.796 21.084 52.654 1.00 87.00 112 LYS A O 1
ATOM 936 N N . GLU A 1 113 ? -26.385 20.780 50.516 1.00 85.94 113 GLU A N 1
ATOM 937 C CA . GLU A 1 113 ? -27.718 21.392 50.656 1.00 85.94 113 GLU A CA 1
ATOM 938 C C . GLU A 1 113 ? -28.573 20.715 51.740 1.00 85.94 113 GLU A C 1
ATOM 940 O O . GLU A 1 113 ? -29.308 21.378 52.470 1.00 85.94 113 GLU A O 1
ATOM 945 N N . ARG A 1 114 ? -28.514 19.379 51.855 1.00 82.88 114 ARG A N 1
ATOM 946 C CA . ARG A 1 114 ? -29.236 18.642 52.908 1.00 82.88 114 ARG A CA 1
ATOM 947 C C . ARG A 1 114 ? -28.684 18.946 54.295 1.00 82.88 114 ARG A C 1
ATOM 949 O O . ARG A 1 114 ? -29.468 19.074 55.230 1.00 82.88 114 ARG A O 1
ATOM 956 N N . GLU A 1 115 ? -27.367 19.047 54.423 1.00 82.00 115 GLU A N 1
ATOM 957 C CA . GLU A 1 115 ? -26.711 19.388 55.683 1.00 82.00 115 GLU A CA 1
ATOM 958 C C . GLU A 1 115 ? -27.054 20.820 56.119 1.00 82.00 115 GLU A C 1
ATOM 960 O O . GLU A 1 115 ? -27.387 21.051 57.279 1.00 82.00 115 GLU A O 1
ATOM 965 N N . GLU A 1 116 ? -27.067 21.775 55.187 1.00 80.50 116 GLU A N 1
ATOM 966 C CA . GLU A 1 116 ? -27.503 23.151 55.445 1.00 80.50 116 GLU A CA 1
ATOM 967 C C . GLU A 1 116 ? -28.976 23.212 55.857 1.00 80.50 116 GLU A C 1
ATOM 969 O O . GLU A 1 116 ? -29.300 23.814 56.881 1.00 80.50 116 GLU A O 1
ATOM 974 N N . LYS A 1 117 ? -29.869 22.514 55.141 1.00 75.75 117 LYS A N 1
ATOM 975 C CA . LYS A 1 117 ? -31.290 22.410 55.517 1.00 75.75 117 LYS A CA 1
ATOM 976 C C . LYS A 1 117 ? -31.476 21.814 56.911 1.00 75.75 117 LYS A C 1
ATOM 978 O O . LYS A 1 117 ? -32.292 22.320 57.672 1.00 75.75 117 LYS A O 1
ATOM 983 N N . GLN A 1 118 ? -30.697 20.796 57.281 1.00 68.50 118 GLN A N 1
ATOM 984 C CA . GLN A 1 118 ? -30.719 20.236 58.636 1.00 68.50 118 GLN A CA 1
ATOM 985 C C . GLN A 1 118 ? -30.170 21.200 59.692 1.00 68.50 118 GLN A C 1
ATOM 987 O O . GLN A 1 118 ? -30.701 21.233 60.797 1.00 68.50 118 GLN A O 1
ATOM 992 N N . LYS A 1 119 ? -29.154 22.013 59.383 1.00 70.94 119 LYS A N 1
ATOM 993 C CA . LYS A 1 119 ? -28.671 23.067 60.294 1.00 70.94 119 LYS A CA 1
ATOM 994 C C . LYS A 1 119 ? -29.703 24.184 60.478 1.00 70.94 119 LYS A C 1
ATOM 996 O O . LYS A 1 119 ? -29.806 24.730 61.574 1.00 70.94 119 LYS A O 1
ATOM 1001 N N . VAL A 1 120 ? -30.479 24.509 59.444 1.00 65.12 120 VAL A N 1
ATOM 1002 C CA . VAL A 1 120 ? -31.571 25.496 59.510 1.00 65.12 120 VAL A CA 1
ATOM 1003 C C . VAL A 1 120 ? -32.786 24.936 60.267 1.00 65.12 120 VAL A C 1
ATOM 1005 O O . VAL A 1 120 ? -33.275 25.584 61.193 1.00 65.12 120 VAL A O 1
ATOM 1008 N N . GLU A 1 121 ? -33.234 23.711 59.962 1.00 59.00 121 GLU A N 1
ATOM 1009 C CA . GLU A 1 121 ? -34.339 23.047 60.682 1.00 59.00 121 GLU A CA 1
ATOM 1010 C C . GLU A 1 121 ? -33.971 22.645 62.119 1.00 59.00 121 GLU A C 1
ATOM 1012 O O . GLU A 1 121 ? -34.814 22.696 63.014 1.00 59.00 121 GLU A O 1
ATOM 1017 N N . GLY A 1 122 ? -32.719 22.264 62.378 1.00 54.78 122 GLY A N 1
ATOM 1018 C CA . GLY A 1 122 ? -32.226 21.903 63.710 1.00 54.78 122 GLY A CA 1
ATOM 1019 C C . GLY A 1 122 ? -32.202 23.083 64.685 1.00 54.78 122 GLY A C 1
ATOM 1020 O O . GLY A 1 122 ? -32.283 22.879 65.893 1.00 54.78 122 GLY A O 1
ATOM 1021 N N . LYS A 1 123 ? -32.169 24.320 64.172 1.00 52.94 123 LYS A N 1
ATOM 1022 C CA . LYS A 1 123 ? -32.344 25.539 64.977 1.00 52.94 123 LYS A CA 1
ATOM 1023 C C . LYS A 1 123 ? -33.816 25.842 65.296 1.00 52.94 123 LYS A C 1
ATOM 1025 O O . LYS A 1 123 ? -34.077 26.549 66.261 1.00 52.94 123 LYS A O 1
ATOM 1030 N N . THR A 1 124 ? -34.775 25.306 64.534 1.00 51.50 124 THR A N 1
ATOM 1031 C CA . THR A 1 124 ? -36.222 25.573 64.698 1.00 51.50 124 THR A CA 1
ATOM 1032 C C . THR A 1 124 ? -37.010 24.427 65.336 1.00 51.50 124 THR A C 1
ATOM 1034 O O . THR A 1 124 ? -38.052 24.672 65.941 1.00 51.50 124 THR A O 1
ATOM 1037 N N . LYS A 1 125 ? -36.535 23.178 65.282 1.00 54.28 125 LYS A N 1
ATOM 1038 C CA . LYS A 1 125 ? -37.223 22.039 65.910 1.00 54.28 125 LYS A CA 1
ATOM 1039 C C . LYS A 1 125 ? -36.566 21.658 67.236 1.00 54.28 125 LYS A C 1
ATOM 1041 O O . LYS A 1 125 ? -35.603 20.897 67.272 1.00 54.28 125 LYS A O 1
ATOM 1046 N N . ARG A 1 126 ? -37.145 22.119 68.353 1.00 57.50 126 ARG A N 1
ATOM 1047 C CA . ARG A 1 126 ? -36.906 21.492 69.666 1.00 57.50 126 ARG A CA 1
ATOM 1048 C C . ARG A 1 126 ? -37.338 20.021 69.588 1.00 57.50 126 ARG A C 1
ATOM 1050 O O . ARG A 1 126 ? -38.447 19.756 69.117 1.00 57.50 126 ARG A O 1
ATOM 1057 N N . PRO A 1 127 ? -36.538 19.054 70.072 1.00 51.59 127 PRO A N 1
ATOM 1058 C CA . PRO A 1 127 ? -37.022 17.691 70.205 1.00 51.59 127 PRO A CA 1
ATOM 1059 C C . PRO A 1 127 ? -38.172 17.701 71.215 1.00 51.59 127 PRO A C 1
ATOM 1061 O O . PRO A 1 127 ? -37.978 17.997 72.395 1.00 51.59 127 PRO A O 1
ATOM 1064 N N . ARG A 1 128 ? -39.390 17.400 70.753 1.00 58.03 128 ARG A N 1
ATOM 1065 C CA . ARG A 1 128 ? -40.524 17.154 71.644 1.00 58.03 128 ARG A CA 1
ATOM 1066 C C . ARG A 1 128 ? -40.154 15.912 72.455 1.00 58.03 128 ARG A C 1
ATOM 1068 O O . ARG A 1 128 ? -40.093 14.810 71.908 1.00 58.03 128 ARG A O 1
ATOM 1075 N N . LYS A 1 129 ? -39.796 16.098 73.731 1.00 59.94 129 LYS A N 1
ATOM 1076 C CA . LYS A 1 129 ? -39.547 14.996 74.668 1.00 59.94 129 LYS A CA 1
ATOM 1077 C C . LYS A 1 129 ? -40.844 14.196 74.760 1.00 59.94 129 LYS A C 1
ATOM 1079 O O . LYS A 1 129 ? -41.772 14.613 75.441 1.00 59.94 129 LYS A O 1
ATOM 1084 N N . ARG A 1 130 ? -40.901 13.073 74.043 1.00 60.75 130 ARG A N 1
ATOM 1085 C CA . ARG A 1 130 ? -41.938 12.058 74.234 1.00 60.75 130 ARG A CA 1
ATOM 1086 C C . ARG A 1 130 ? -41.883 11.594 75.685 1.00 60.75 130 ARG A C 1
ATOM 1088 O O . ARG A 1 130 ? -40.777 11.390 76.212 1.00 60.75 130 ARG A O 1
ATOM 1095 N N . SER A 1 131 ? -43.042 11.488 76.326 1.00 66.62 131 SER A N 1
ATOM 1096 C CA . SER A 1 131 ? -43.155 10.954 77.685 1.00 66.62 131 SER A CA 1
ATOM 1097 C C . SER A 1 131 ? -42.618 9.513 77.717 1.00 66.62 131 SER A C 1
ATOM 1099 O O . SER A 1 131 ? -42.468 8.872 76.674 1.00 66.62 131 SER A O 1
ATOM 1101 N N . LYS A 1 132 ? -42.255 8.994 78.900 1.00 70.19 132 LYS A N 1
ATOM 1102 C CA . LYS A 1 132 ? -41.755 7.607 79.027 1.00 70.19 132 LYS A CA 1
ATOM 1103 C C . LYS A 1 132 ? -42.729 6.593 78.408 1.00 70.19 132 LYS A C 1
ATOM 1105 O O . LYS A 1 132 ? -42.290 5.714 77.678 1.00 70.19 132 LYS A O 1
ATOM 1110 N N . GLN A 1 133 ? -44.026 6.814 78.602 1.00 69.00 133 GLN A N 1
ATOM 1111 C CA . GLN A 1 133 ? -45.095 5.954 78.107 1.00 69.00 133 GLN A CA 1
ATOM 1112 C C . GLN A 1 133 ? -45.164 5.899 76.571 1.00 69.00 133 GLN A C 1
ATOM 1114 O O . GLN A 1 133 ? -45.166 4.815 76.001 1.00 69.00 133 GLN A O 1
ATOM 1119 N N . GLU A 1 134 ? -45.081 7.038 75.873 1.00 69.81 134 GLU A N 1
ATOM 1120 C CA . GLU A 1 134 ? -45.047 7.045 74.398 1.00 69.81 134 GLU A CA 1
ATOM 1121 C C . GLU A 1 134 ? -43.818 6.315 73.831 1.00 69.81 134 GLU A C 1
ATOM 1123 O O . GLU A 1 134 ? -43.858 5.770 72.729 1.00 69.81 134 GLU A O 1
ATOM 1128 N N . LYS A 1 135 ? -42.687 6.318 74.549 1.00 75.00 135 LYS A N 1
ATOM 1129 C CA . LYS A 1 135 ? -41.485 5.588 74.114 1.00 75.00 135 LYS A CA 1
ATOM 1130 C C . LYS A 1 135 ? -41.664 4.081 74.248 1.00 75.00 135 LYS A C 1
ATOM 1132 O O . LYS A 1 135 ? -41.208 3.354 73.369 1.00 75.00 135 LYS A O 1
ATOM 1137 N N . GLU A 1 136 ? -42.319 3.636 75.315 1.00 76.31 136 GLU A N 1
ATOM 1138 C CA . GLU A 1 136 ? -42.647 2.228 75.541 1.00 76.31 136 GLU A CA 1
ATOM 1139 C C . GLU A 1 136 ? -43.678 1.733 74.523 1.00 76.31 136 GLU A C 1
ATOM 1141 O O . GLU A 1 136 ? -43.442 0.720 73.874 1.00 76.31 136 GLU A O 1
ATOM 1146 N N . GLU A 1 137 ? -44.750 2.487 74.269 1.00 80.88 137 GLU A N 1
ATOM 1147 C CA . GLU A 1 137 ? -45.763 2.129 73.264 1.00 80.88 137 GLU A CA 1
ATOM 1148 C C . GLU A 1 137 ? -45.173 2.017 71.853 1.00 80.88 137 GLU A C 1
ATOM 1150 O O . GLU A 1 137 ? -45.493 1.096 71.098 1.00 80.88 137 GLU A O 1
ATOM 1155 N N . LEU A 1 138 ? -44.254 2.915 71.493 1.00 79.19 138 LEU A N 1
ATOM 1156 C CA . LEU A 1 138 ? -43.547 2.839 70.217 1.00 79.19 138 LEU A CA 1
ATOM 1157 C C . LEU A 1 138 ? -42.562 1.671 70.159 1.00 79.19 138 LEU A C 1
ATOM 1159 O O . LEU A 1 138 ? -42.427 1.060 69.100 1.00 79.19 138 LEU A O 1
ATOM 1163 N N . ALA A 1 139 ? -41.888 1.350 71.266 1.00 81.38 139 ALA A N 1
ATOM 1164 C CA . ALA A 1 139 ? -41.014 0.184 71.345 1.00 81.38 139 ALA A CA 1
ATOM 1165 C C . ALA A 1 139 ? -41.817 -1.111 71.169 1.00 81.38 139 ALA A C 1
ATOM 1167 O O . ALA A 1 139 ? -41.425 -1.960 70.370 1.00 81.38 139 ALA A O 1
ATOM 1168 N N . VAL A 1 140 ? -42.984 -1.214 71.813 1.00 82.19 140 VAL A N 1
ATOM 1169 C CA . VAL A 1 140 ? -43.919 -2.334 71.645 1.00 82.19 140 VAL A CA 1
ATOM 1170 C C . VAL A 1 140 ? -44.431 -2.395 70.205 1.00 82.19 140 VAL A C 1
ATOM 1172 O O . VAL A 1 140 ? -44.417 -3.458 69.587 1.00 82.19 140 VAL A O 1
ATOM 1175 N N . ALA A 1 141 ? -44.824 -1.265 69.613 1.00 83.81 141 ALA A N 1
ATOM 1176 C CA . ALA A 1 141 ? -45.285 -1.227 68.227 1.00 83.81 141 ALA A CA 1
ATOM 1177 C C . ALA A 1 141 ? -44.190 -1.651 67.229 1.00 83.81 141 ALA A C 1
ATOM 1179 O O . ALA A 1 141 ? -44.471 -2.364 66.262 1.00 83.81 141 ALA A O 1
ATOM 1180 N N . GLU A 1 142 ? -42.938 -1.243 67.447 1.00 87.44 142 GLU A N 1
ATOM 1181 C CA . GLU A 1 142 ? -41.798 -1.688 66.639 1.00 87.44 142 GLU A CA 1
ATOM 1182 C C . GLU A 1 142 ? -41.493 -3.174 66.854 1.00 87.44 142 GLU A C 1
ATOM 1184 O O . GLU A 1 142 ? -41.277 -3.898 65.880 1.00 87.44 142 GLU A O 1
ATOM 1189 N N . GLU A 1 143 ? -41.566 -3.670 68.089 1.00 84.25 143 GLU A N 1
ATOM 1190 C CA . GLU A 1 143 ? -41.404 -5.091 68.395 1.00 84.25 143 GLU A CA 1
ATOM 1191 C C . GLU A 1 143 ? -42.473 -5.939 67.686 1.00 84.25 143 GLU A C 1
ATOM 1193 O O . GLU A 1 143 ? -42.156 -6.955 67.060 1.00 84.25 143 GLU A O 1
ATOM 1198 N N . LEU A 1 144 ? -43.730 -5.486 67.681 1.00 86.12 144 LEU A N 1
ATOM 1199 C CA . LEU A 1 144 ? -44.825 -6.134 66.957 1.00 86.12 144 LEU A CA 1
ATOM 1200 C C . LEU A 1 144 ? -44.588 -6.132 65.437 1.00 86.12 144 LEU A C 1
ATOM 1202 O O . LEU A 1 144 ? -44.783 -7.158 64.777 1.00 86.12 144 LEU A O 1
ATOM 1206 N N . LYS A 1 145 ? -44.096 -5.026 64.861 1.00 92.88 145 LYS A N 1
ATOM 1207 C CA . LYS A 1 145 ? -43.724 -4.964 63.433 1.00 92.88 145 LYS A CA 1
ATOM 1208 C C . LYS A 1 145 ? -42.562 -5.898 63.099 1.00 92.88 145 LYS A C 1
ATOM 1210 O O . LYS A 1 145 ? -42.565 -6.518 62.031 1.00 92.88 145 LYS A O 1
ATOM 1215 N N . LEU A 1 146 ? -41.566 -6.003 63.977 1.00 89.56 146 LEU A N 1
ATOM 1216 C CA . LEU A 1 146 ? -40.419 -6.895 63.807 1.00 89.56 146 LEU A CA 1
ATOM 1217 C C . LEU A 1 146 ? -40.845 -8.362 63.880 1.00 89.56 146 LEU A C 1
ATOM 1219 O O . LEU A 1 146 ? -40.492 -9.135 62.986 1.00 89.56 146 LEU A O 1
ATOM 1223 N N . LYS A 1 147 ? -41.681 -8.728 64.857 1.00 88.38 147 LYS A N 1
ATOM 1224 C CA . LYS A 1 147 ? -42.284 -10.065 64.961 1.00 88.38 147 LYS A CA 1
ATOM 1225 C C . LYS A 1 147 ? -43.086 -10.411 63.702 1.00 88.38 147 LYS A C 1
ATOM 1227 O O . LYS A 1 147 ? -42.876 -11.469 63.111 1.00 88.38 147 LYS A O 1
ATOM 1232 N N . ALA A 1 148 ? -43.908 -9.490 63.195 1.00 88.12 148 ALA A N 1
ATOM 1233 C CA . ALA A 1 148 ? -44.652 -9.694 61.948 1.00 88.12 148 ALA A CA 1
ATOM 1234 C C . ALA A 1 148 ? -43.735 -9.889 60.719 1.00 88.12 148 ALA A C 1
ATOM 1236 O O . ALA A 1 148 ? -44.013 -10.725 59.851 1.00 88.12 148 ALA A O 1
ATOM 1237 N N . LYS A 1 149 ? -42.618 -9.151 60.633 1.00 90.06 149 LYS A N 1
ATOM 1238 C CA . LYS A 1 149 ? -41.610 -9.322 59.569 1.00 90.06 149 LYS A CA 1
ATOM 1239 C C . LYS A 1 149 ? -40.880 -10.665 59.677 1.00 90.06 149 LYS A C 1
ATOM 1241 O O . LYS A 1 149 ? -40.693 -11.317 58.651 1.00 90.06 149 LYS A O 1
ATOM 1246 N N . LEU A 1 150 ? -40.524 -11.104 60.884 1.00 86.19 150 LEU A N 1
ATOM 1247 C CA . LEU A 1 150 ? -39.901 -12.409 61.137 1.00 86.19 150 LEU A CA 1
ATOM 1248 C C . LEU A 1 150 ? -40.807 -13.561 60.698 1.00 86.19 150 LEU A C 1
ATOM 1250 O O . LEU A 1 150 ? -40.357 -14.446 59.970 1.00 86.19 150 LEU A O 1
ATOM 1254 N N . VAL A 1 151 ? -42.098 -13.497 61.031 1.00 85.69 151 VAL A N 1
ATOM 1255 C CA . VAL A 1 151 ? -43.090 -14.487 60.584 1.00 85.69 151 VAL A CA 1
ATOM 1256 C C . VAL A 1 151 ? -43.208 -14.498 59.055 1.00 85.69 151 VAL A C 1
ATOM 1258 O O . VAL A 1 151 ? -43.230 -15.566 58.443 1.00 85.69 151 VAL A O 1
ATOM 1261 N N . LYS A 1 152 ? -43.210 -13.329 58.396 1.00 87.88 152 LYS A N 1
ATOM 1262 C CA . LYS A 1 152 ? -43.192 -13.253 56.921 1.00 87.88 152 LYS A CA 1
ATOM 1263 C C . LYS A 1 152 ? -41.930 -13.880 56.320 1.00 87.88 152 LYS A C 1
ATOM 1265 O O . LYS A 1 152 ? -42.020 -14.531 55.283 1.00 87.88 152 LYS A O 1
ATOM 1270 N N . ILE A 1 153 ? -40.768 -13.710 56.950 1.00 83.31 153 ILE A N 1
ATOM 1271 C CA . ILE A 1 153 ? -39.509 -14.317 56.495 1.00 83.31 153 ILE A CA 1
ATOM 1272 C C . ILE A 1 153 ? -39.534 -15.838 56.688 1.00 83.31 153 ILE A C 1
ATOM 1274 O O . ILE A 1 153 ? -39.150 -16.559 55.771 1.00 83.31 153 ILE A O 1
ATOM 1278 N N . GLN A 1 154 ? -40.019 -16.344 57.825 1.00 75.88 154 GLN A N 1
ATOM 1279 C CA . GLN A 1 154 ? -40.141 -17.788 58.068 1.00 75.88 154 GLN A CA 1
ATOM 1280 C C . GLN A 1 154 ? -41.089 -18.459 57.063 1.00 75.88 154 GLN A C 1
ATOM 1282 O O . GLN A 1 154 ? -40.734 -19.481 56.478 1.00 75.88 154 GLN A O 1
ATOM 1287 N N . LYS A 1 155 ? -42.238 -17.834 56.764 1.00 75.38 155 LYS A N 1
ATOM 1288 C CA . LYS A 1 155 ? -43.169 -18.318 55.729 1.00 75.38 155 LYS A CA 1
ATOM 1289 C C . LYS A 1 155 ? -42.525 -18.349 54.334 1.00 75.38 155 LYS A C 1
ATOM 1291 O O . LYS A 1 155 ? -42.664 -19.342 53.630 1.00 75.38 155 LYS A O 1
ATOM 1296 N N . LYS A 1 156 ? -41.757 -17.314 53.962 1.00 74.75 156 LYS A N 1
ATOM 1297 C CA . LYS A 1 156 ? -41.014 -17.261 52.684 1.00 74.75 156 LYS A CA 1
ATOM 1298 C C . LYS A 1 156 ? -39.868 -18.279 52.594 1.00 74.75 156 LYS A C 1
ATOM 1300 O O . LYS A 1 156 ? -39.578 -18.770 51.510 1.00 74.75 156 LYS A O 1
ATOM 1305 N N . LYS A 1 157 ? -39.204 -18.599 53.710 1.00 68.62 157 LYS A N 1
ATOM 1306 C CA . LYS A 1 157 ? -38.163 -19.642 53.759 1.00 68.62 157 LYS A CA 1
ATOM 1307 C C . LYS A 1 157 ? -38.753 -21.044 53.577 1.00 68.62 157 LYS A C 1
ATOM 1309 O O . LYS A 1 157 ? -38.147 -21.856 52.887 1.00 68.62 157 LYS A O 1
ATOM 1314 N N . SER A 1 158 ? -39.931 -21.310 54.146 1.00 62.25 158 SER A N 1
ATOM 1315 C CA . SER A 1 158 ? -40.631 -22.591 53.979 1.00 62.25 158 SER A CA 1
ATOM 1316 C C . SER A 1 158 ? -40.989 -22.856 52.511 1.00 62.25 158 SER A C 1
ATOM 1318 O O . SER A 1 158 ? -40.623 -23.900 51.969 1.00 62.25 158 SER A O 1
ATOM 1320 N N . THR A 1 159 ? -41.575 -21.872 51.819 1.00 60.00 159 THR A N 1
ATOM 1321 C CA . THR A 1 159 ? -41.921 -22.004 50.393 1.00 60.00 159 THR A CA 1
ATOM 1322 C C . THR A 1 159 ? -40.690 -22.100 49.489 1.00 60.00 159 THR A C 1
ATOM 1324 O O . THR A 1 159 ? -40.679 -22.900 48.558 1.00 60.00 159 THR A O 1
ATOM 1327 N N . LEU A 1 160 ? -39.613 -21.364 49.791 1.00 53.16 160 LEU A N 1
ATOM 1328 C CA . LEU A 1 160 ? -38.347 -21.472 49.056 1.00 53.16 160 LEU A CA 1
ATOM 1329 C C . LEU A 1 160 ? -37.682 -22.850 49.238 1.00 53.16 160 LEU A C 1
ATOM 1331 O O . LEU A 1 160 ? -37.087 -23.368 48.298 1.00 53.16 160 LEU A O 1
ATOM 1335 N N . SER A 1 161 ? -37.807 -23.476 50.414 1.00 55.28 161 SER A N 1
ATOM 1336 C CA . SER A 1 161 ? -37.228 -24.804 50.672 1.00 55.28 161 SER A CA 1
ATOM 1337 C C . SER A 1 161 ? -37.880 -25.929 49.855 1.00 55.28 161 SER A C 1
ATOM 1339 O O . SER A 1 161 ? -37.200 -26.897 49.509 1.00 55.28 161 SER A O 1
ATOM 1341 N N . HIS A 1 162 ? -39.166 -25.792 49.507 1.00 56.28 162 HIS A N 1
ATOM 1342 C CA . HIS A 1 162 ? -39.868 -26.732 48.629 1.00 56.28 162 HIS A CA 1
ATOM 1343 C C . HIS A 1 162 ? -39.386 -26.593 47.177 1.00 56.28 162 HIS A C 1
ATOM 1345 O O . HIS A 1 162 ? -39.022 -27.585 46.550 1.00 56.28 162 HIS A O 1
ATOM 1351 N N . VAL A 1 163 ? -39.258 -25.354 46.692 1.00 56.12 163 VAL A N 1
ATOM 1352 C CA . VAL A 1 163 ? -38.796 -25.046 45.326 1.00 56.12 163 VAL A CA 1
ATOM 1353 C C . VAL A 1 163 ? -37.309 -25.397 45.127 1.00 56.12 163 VAL A C 1
ATOM 1355 O O . VAL A 1 163 ? -36.908 -25.896 44.075 1.00 56.12 163 VAL A O 1
ATOM 1358 N N . CYS A 1 164 ? -36.459 -25.225 46.147 1.00 50.44 164 CYS A N 1
ATOM 1359 C CA . CYS A 1 164 ? -35.049 -25.631 46.073 1.00 50.44 164 CYS A CA 1
ATOM 1360 C C . CYS A 1 164 ? -34.841 -27.157 46.083 1.00 50.44 164 CYS A C 1
ATOM 1362 O O . CYS A 1 164 ? -33.815 -27.623 45.586 1.00 50.44 164 CYS A O 1
ATOM 1364 N N . ARG A 1 165 ? -35.785 -27.948 46.619 1.00 53.81 165 ARG A N 1
ATOM 1365 C CA . ARG A 1 165 ? -35.721 -29.420 46.554 1.00 53.81 165 ARG A CA 1
ATOM 1366 C C . ARG A 1 165 ? -35.956 -29.939 45.135 1.00 53.81 165 ARG A C 1
ATOM 1368 O O . ARG A 1 165 ? -35.314 -30.904 44.730 1.00 53.81 165 ARG A O 1
ATOM 1375 N N . GLU A 1 166 ? -36.811 -29.266 44.374 1.00 56.28 166 GLU A N 1
ATOM 1376 C CA . GLU A 1 166 ? -37.133 -29.614 42.985 1.00 56.28 166 GLU A CA 1
ATOM 1377 C C . GLU A 1 166 ? -35.996 -29.244 42.022 1.00 56.28 166 GLU A C 1
ATOM 1379 O O . GLU A 1 166 ? -35.635 -30.039 41.154 1.00 56.28 166 GLU A O 1
ATOM 1384 N N . HIS A 1 167 ? -35.336 -28.099 42.227 1.00 53.00 167 HIS A N 1
ATOM 1385 C CA . HIS A 1 167 ? -34.265 -27.640 41.333 1.00 53.00 167 HIS A CA 1
ATOM 1386 C C . HIS A 1 167 ? -32.914 -28.371 41.525 1.00 53.00 167 HIS A C 1
ATOM 1388 O O . HIS A 1 167 ? -32.001 -28.219 40.707 1.00 53.00 167 HIS A O 1
ATOM 1394 N N . ARG A 1 168 ? -32.768 -29.192 42.578 1.00 50.09 168 ARG A N 1
ATOM 1395 C CA . ARG A 1 168 ? -31.515 -29.908 42.890 1.00 50.09 168 ARG A CA 1
ATOM 1396 C C . ARG A 1 168 ? -31.256 -31.127 41.992 1.00 50.09 168 ARG A C 1
ATOM 1398 O O . ARG A 1 168 ? -30.102 -31.485 41.792 1.00 50.09 168 ARG A O 1
ATOM 1405 N N . ARG A 1 169 ? -32.294 -31.739 41.404 1.00 58.56 169 ARG A N 1
ATOM 1406 C CA . ARG A 1 169 ? -32.171 -33.014 40.660 1.00 58.56 169 ARG A CA 1
ATOM 1407 C C . ARG A 1 169 ? -31.621 -32.895 39.233 1.00 58.56 169 ARG A C 1
ATOM 1409 O O . ARG A 1 169 ? -31.220 -33.903 38.661 1.00 58.56 169 ARG A O 1
ATOM 1416 N N . ALA A 1 170 ? -31.601 -31.698 38.642 1.00 57.12 170 ALA A N 1
ATOM 1417 C CA . ALA A 1 170 ? -31.180 -31.525 37.247 1.00 57.12 170 ALA A CA 1
ATOM 1418 C C . ALA A 1 170 ? -29.649 -31.579 37.057 1.00 57.12 170 ALA A C 1
ATOM 1420 O O . ALA A 1 170 ? -29.181 -32.054 36.029 1.00 57.12 170 ALA A O 1
ATOM 1421 N N . TRP A 1 171 ? -28.871 -31.145 38.055 1.00 50.66 171 TRP A N 1
ATOM 1422 C CA . TRP A 1 171 ? -27.400 -31.096 37.986 1.00 50.66 171 TRP A CA 1
ATOM 1423 C C . TRP A 1 171 ? -26.720 -32.366 38.516 1.00 50.66 171 TRP A C 1
ATOM 1425 O O . TRP A 1 171 ? -25.555 -32.612 38.225 1.00 50.66 171 TRP A O 1
ATOM 1435 N N . GLU A 1 172 ? -27.453 -33.198 39.259 1.00 59.53 172 GLU A N 1
ATOM 1436 C CA . GLU A 1 172 ? -26.966 -34.467 39.824 1.00 59.53 172 GLU A CA 1
ATOM 1437 C C . GLU A 1 172 ? -26.811 -35.567 38.751 1.00 59.53 172 GLU A C 1
ATOM 1439 O O . GLU A 1 172 ? -26.163 -36.579 38.987 1.00 59.53 172 GLU A O 1
ATOM 1444 N N . LYS A 1 173 ? -27.357 -35.344 37.544 1.00 61.09 173 LYS A N 1
ATOM 1445 C CA . LYS A 1 173 ? -27.222 -36.218 36.363 1.00 61.09 173 LYS A CA 1
ATOM 1446 C C . LYS A 1 173 ? -26.114 -35.783 35.396 1.00 61.09 173 LYS A C 1
ATOM 1448 O O . LYS A 1 173 ? -26.134 -36.172 34.230 1.00 61.09 173 LYS A O 1
ATOM 1453 N N . LEU A 1 174 ? -25.174 -34.949 35.836 1.00 61.00 174 LEU A N 1
ATOM 1454 C CA . LEU A 1 174 ? -23.963 -34.699 35.060 1.00 61.00 174 LEU A CA 1
ATOM 1455 C C . LEU A 1 174 ? -23.012 -35.874 35.272 1.00 61.00 174 LEU A C 1
ATOM 1457 O O . LEU A 1 174 ? -22.493 -36.084 36.367 1.00 61.00 174 LEU A O 1
ATOM 1461 N N . ASP A 1 175 ? -22.843 -36.659 34.215 1.00 58.56 175 ASP A N 1
ATOM 1462 C CA . ASP A 1 175 ? -22.004 -37.846 34.203 1.00 58.56 175 ASP A CA 1
ATOM 1463 C C . ASP A 1 175 ? -20.552 -37.467 34.554 1.00 58.56 175 ASP A C 1
ATOM 1465 O O . ASP A 1 175 ? -19.864 -36.745 33.831 1.00 58.56 175 ASP A O 1
ATOM 1469 N N . VAL A 1 176 ? -20.090 -37.911 35.725 1.00 60.47 176 VAL A N 1
ATOM 1470 C CA . VAL A 1 176 ? -18.764 -37.590 36.292 1.00 60.47 176 VAL A CA 1
ATOM 1471 C C . VAL A 1 176 ? -17.626 -38.284 35.522 1.00 60.47 176 VAL A C 1
ATOM 1473 O O . VAL A 1 176 ? -16.445 -38.096 35.827 1.00 60.47 176 VAL A O 1
ATOM 1476 N N . SER A 1 177 ? -17.976 -39.087 34.515 1.00 58.59 177 SER A N 1
ATOM 1477 C CA . SER A 1 177 ? -17.082 -39.849 33.643 1.00 58.59 177 SER A CA 1
ATOM 1478 C C . SER A 1 177 ? -16.101 -38.967 32.854 1.00 58.59 177 SER A C 1
ATOM 1480 O O . SER A 1 177 ? -14.985 -39.406 32.583 1.00 58.59 177 SER A O 1
ATOM 1482 N N . PHE A 1 178 ? -16.427 -37.696 32.590 1.00 55.88 178 PHE A N 1
ATOM 1483 C CA . PHE A 1 178 ? -15.520 -36.767 31.895 1.00 55.88 178 PHE A CA 1
ATOM 1484 C C . PHE A 1 178 ? -14.432 -36.157 32.790 1.00 55.88 178 PHE A C 1
ATOM 1486 O O . PHE A 1 178 ? -13.396 -35.728 32.291 1.00 55.88 178 PHE A O 1
ATOM 1493 N N . ILE A 1 179 ? -14.632 -36.120 34.113 1.00 59.88 179 ILE A N 1
ATOM 1494 C CA . ILE A 1 179 ? -13.671 -35.496 35.043 1.00 59.88 179 ILE A CA 1
ATOM 1495 C C . ILE A 1 179 ? -12.523 -36.463 35.378 1.00 59.88 179 ILE A C 1
ATOM 1497 O O . ILE A 1 179 ? -11.427 -36.038 35.736 1.00 59.88 179 ILE A O 1
ATOM 1501 N N . LYS A 1 180 ? -12.743 -37.775 35.215 1.00 54.72 180 LYS A N 1
ATOM 1502 C CA . LYS A 1 180 ? -11.758 -38.826 35.507 1.00 54.72 180 LYS A CA 1
ATOM 1503 C C . LYS A 1 180 ? -10.884 -39.221 34.314 1.00 54.72 180 LYS A C 1
ATOM 1505 O O . LYS A 1 180 ? -10.269 -40.284 34.365 1.00 54.72 180 LYS A O 1
ATOM 1510 N N . THR A 1 181 ? -10.774 -38.417 33.254 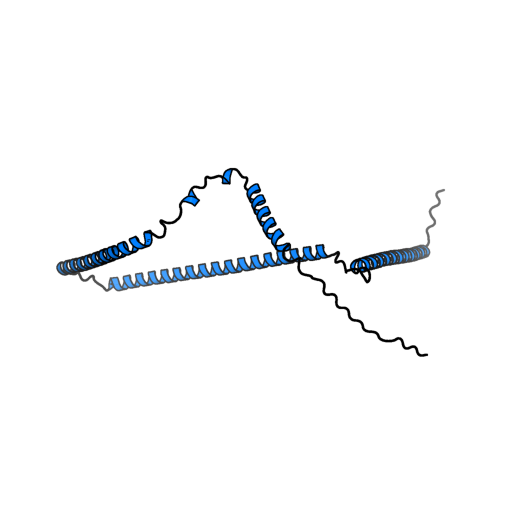1.00 53.16 181 THR A N 1
ATOM 1511 C CA . THR 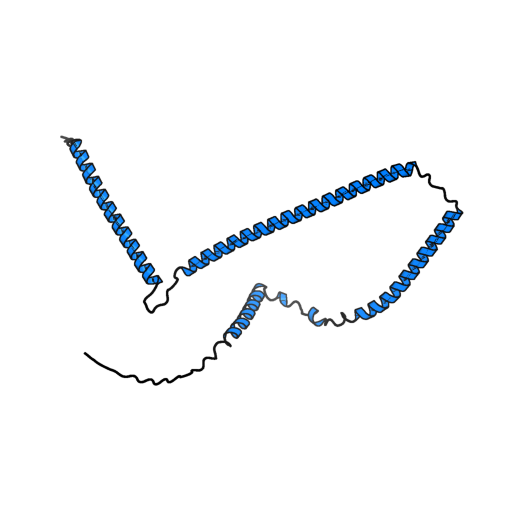A 1 181 ? -9.686 -38.671 32.301 1.00 53.16 181 THR A CA 1
ATOM 1512 C C . THR A 1 181 ? -8.357 -38.399 33.009 1.00 53.16 181 THR A C 1
ATOM 1514 O O . THR A 1 181 ? -8.144 -37.271 33.468 1.00 53.16 181 THR A O 1
ATOM 1517 N N . PRO A 1 182 ? -7.459 -39.394 33.121 1.00 44.72 182 PRO A N 1
ATOM 1518 C CA . PRO A 1 182 ? -6.123 -39.159 33.631 1.00 44.72 182 PRO A CA 1
ATOM 1519 C C . PRO A 1 182 ? -5.447 -38.106 32.755 1.00 44.72 182 PRO A C 1
ATOM 1521 O O . PRO A 1 182 ? -5.757 -37.946 31.575 1.00 44.72 182 PRO A O 1
ATOM 1524 N N . GLN A 1 183 ? -4.531 -37.371 33.365 1.00 49.53 183 GLN A N 1
ATOM 1525 C CA . GLN A 1 183 ? -3.760 -36.256 32.830 1.00 49.53 183 GLN A CA 1
ATOM 1526 C C . GLN A 1 183 ? -2.793 -36.687 31.699 1.00 49.53 183 GLN A C 1
ATOM 1528 O O . GLN A 1 183 ? -1.603 -36.397 31.737 1.00 49.53 183 GLN A O 1
ATOM 1533 N N . VAL A 1 184 ? -3.292 -37.392 30.681 1.00 49.56 184 VAL A N 1
ATOM 1534 C CA . VAL A 1 184 ? -2.535 -37.961 29.553 1.00 49.56 184 VAL A CA 1
ATOM 1535 C C . VAL A 1 184 ? -2.120 -36.871 28.554 1.00 49.56 184 VAL A C 1
ATOM 1537 O O . VAL A 1 184 ? -1.251 -37.084 27.720 1.00 49.56 184 VAL A O 1
ATOM 1540 N N . GLN A 1 185 ? -2.638 -35.644 28.680 1.00 50.50 185 GLN A N 1
ATOM 1541 C CA . GLN A 1 185 ? -2.192 -34.512 27.857 1.00 50.50 185 GLN A CA 1
ATOM 1542 C C . GLN A 1 185 ? -0.771 -34.018 28.184 1.00 50.50 185 GLN A C 1
ATOM 1544 O O . GLN A 1 185 ? -0.236 -33.211 27.430 1.00 50.50 185 GLN A O 1
ATOM 1549 N N . LYS A 1 186 ? -0.138 -34.481 29.273 1.00 53.00 186 LYS A N 1
ATOM 1550 C CA . LYS A 1 186 ? 1.226 -34.055 29.638 1.00 53.00 186 LYS A CA 1
ATOM 1551 C C . LYS A 1 186 ? 2.347 -34.798 28.903 1.00 53.00 186 LYS A C 1
ATOM 1553 O O . LYS A 1 186 ? 3.479 -34.333 28.956 1.00 53.00 186 LYS A O 1
ATOM 1558 N N . THR A 1 187 ? 2.073 -35.920 28.236 1.00 55.47 187 THR A N 1
ATOM 1559 C CA . THR A 1 187 ? 3.123 -36.715 27.565 1.00 55.47 187 THR A CA 1
ATOM 1560 C C . THR A 1 187 ? 3.309 -36.375 26.092 1.00 55.47 187 THR A C 1
ATOM 1562 O O . THR A 1 187 ? 4.293 -36.798 25.494 1.00 55.47 187 THR A O 1
ATOM 1565 N N . VAL A 1 188 ? 2.406 -35.592 25.499 1.00 61.00 188 VAL A N 1
ATOM 1566 C CA . VAL A 1 188 ? 2.495 -35.198 24.091 1.00 61.00 188 VAL A CA 1
ATOM 1567 C C . VAL A 1 188 ? 2.765 -33.704 24.034 1.00 61.00 188 VAL A C 1
ATOM 1569 O O . VAL A 1 188 ? 1.927 -32.907 24.457 1.00 61.00 188 VAL A O 1
ATOM 1572 N N . SER A 1 189 ? 3.953 -33.339 23.545 1.00 73.56 189 SER A N 1
ATOM 1573 C CA . SER A 1 189 ? 4.381 -31.950 23.372 1.00 73.56 189 SER A CA 1
ATOM 1574 C C . SER A 1 189 ? 3.295 -31.145 22.655 1.00 73.56 189 SER A C 1
ATOM 1576 O O . SER A 1 189 ? 2.700 -31.613 21.683 1.00 73.56 189 SER A O 1
ATOM 1578 N N . LEU A 1 190 ? 3.035 -29.916 23.109 1.00 76.81 190 LEU A N 1
ATOM 1579 C CA . LEU A 1 190 ? 2.031 -29.020 22.518 1.00 76.81 190 LEU A CA 1
ATOM 1580 C C . LEU A 1 190 ? 2.218 -28.866 20.996 1.00 76.81 190 LEU A C 1
ATOM 1582 O O . LEU A 1 190 ? 1.248 -28.771 20.246 1.00 76.81 190 LEU A O 1
ATOM 1586 N N . ALA A 1 191 ? 3.469 -28.914 20.528 1.00 78.69 191 ALA A N 1
ATOM 1587 C CA . ALA A 1 191 ? 3.803 -28.885 19.109 1.00 78.69 191 ALA A CA 1
ATOM 1588 C C . ALA A 1 191 ? 3.214 -30.079 18.333 1.00 78.69 191 ALA A C 1
ATOM 1590 O O . ALA A 1 191 ? 2.753 -29.923 17.202 1.00 78.69 191 ALA A O 1
ATOM 1591 N N . ASP A 1 192 ? 3.175 -31.261 18.942 1.00 80.00 192 ASP A N 1
ATOM 1592 C CA . ASP A 1 192 ? 2.617 -32.469 18.332 1.00 80.00 192 ASP A CA 1
ATOM 1593 C C . ASP A 1 192 ? 1.090 -32.444 18.324 1.00 80.00 192 ASP A C 1
ATOM 1595 O O . ASP A 1 192 ? 0.479 -32.859 17.339 1.00 80.00 192 ASP A O 1
ATOM 1599 N N . GLN A 1 193 ? 0.468 -31.856 19.351 1.00 82.69 193 GLN A N 1
ATOM 1600 C CA . GLN A 1 193 ? -0.982 -31.639 19.383 1.00 82.69 193 GLN A CA 1
ATOM 1601 C C . GLN A 1 193 ? -1.434 -30.683 18.272 1.00 82.69 193 GLN A C 1
ATOM 1603 O O . GLN A 1 193 ? -2.407 -30.963 17.570 1.00 82.69 193 GLN A O 1
ATOM 1608 N N . ILE A 1 194 ? -0.689 -29.593 18.051 1.00 79.56 194 ILE A N 1
ATOM 1609 C CA . ILE A 1 194 ? -0.965 -28.638 16.969 1.00 79.56 194 ILE A CA 1
ATOM 1610 C C . ILE A 1 194 ? -0.805 -29.314 15.599 1.00 79.56 194 ILE A C 1
ATOM 1612 O O . ILE A 1 194 ? -1.649 -29.136 14.717 1.00 79.56 194 ILE A O 1
ATOM 1616 N N . ARG A 1 195 ? 0.240 -30.135 15.414 1.00 79.06 195 ARG A N 1
ATOM 1617 C CA . ARG A 1 195 ? 0.456 -30.884 14.164 1.00 79.06 195 ARG A CA 1
ATOM 1618 C C . ARG A 1 195 ? -0.647 -31.911 13.901 1.00 79.06 195 ARG A C 1
ATOM 1620 O O . ARG A 1 195 ? -1.143 -31.985 12.777 1.00 79.06 195 ARG A O 1
ATOM 1627 N N . ALA A 1 196 ? -1.066 -32.663 14.915 1.00 78.06 196 ALA A N 1
ATOM 1628 C CA . ALA A 1 196 ? -2.126 -33.662 14.791 1.00 78.06 196 ALA A CA 1
ATOM 1629 C C . ALA A 1 196 ? -3.494 -33.026 14.497 1.00 78.06 196 ALA A C 1
ATOM 1631 O O . ALA A 1 196 ? -4.216 -33.500 13.619 1.00 78.06 196 ALA A O 1
ATOM 1632 N N . ALA A 1 197 ? -3.829 -31.919 15.169 1.00 72.06 197 ALA A N 1
ATOM 1633 C CA . ALA A 1 197 ? -5.052 -31.168 14.896 1.00 72.06 197 ALA A CA 1
ATOM 1634 C C . ALA A 1 197 ? -5.077 -30.644 13.452 1.00 72.06 197 ALA A C 1
ATOM 1636 O O . ALA A 1 197 ? -6.082 -30.795 12.762 1.00 72.06 197 ALA A O 1
ATOM 1637 N N . LYS A 1 198 ? -3.946 -30.119 12.964 1.00 73.00 198 LYS A N 1
ATOM 1638 C CA . LYS A 1 198 ? -3.824 -29.611 11.593 1.00 73.00 198 LYS A CA 1
ATOM 1639 C C . LYS A 1 198 ? -3.963 -30.706 10.529 1.00 73.00 198 LYS A C 1
ATOM 1641 O O . LYS A 1 198 ? -4.578 -30.455 9.497 1.00 73.00 198 LYS A O 1
ATOM 1646 N N . LYS A 1 199 ? -3.454 -31.922 10.776 1.00 71.75 199 LYS A N 1
ATOM 1647 C CA . LYS A 1 199 ? -3.675 -33.065 9.867 1.00 71.75 199 LYS A CA 1
ATOM 1648 C C . LYS A 1 199 ? -5.145 -33.486 9.812 1.00 71.75 199 LYS A C 1
ATOM 1650 O O . LYS A 1 199 ? -5.666 -33.682 8.722 1.00 71.75 199 LYS A O 1
ATOM 1655 N N . ARG A 1 200 ? -5.848 -33.493 10.952 1.00 64.81 200 ARG A N 1
ATOM 1656 C CA . ARG A 1 200 ? -7.293 -33.784 10.983 1.00 64.81 200 ARG A CA 1
ATOM 1657 C C . ARG A 1 200 ? -8.124 -32.780 10.181 1.00 64.81 200 ARG A C 1
ATOM 1659 O O . ARG A 1 200 ? -9.111 -33.172 9.576 1.00 64.81 200 ARG A O 1
ATOM 1666 N N . THR A 1 201 ? -7.736 -31.505 10.136 1.00 56.78 201 THR A N 1
ATOM 1667 C CA . THR A 1 201 ? -8.412 -30.510 9.2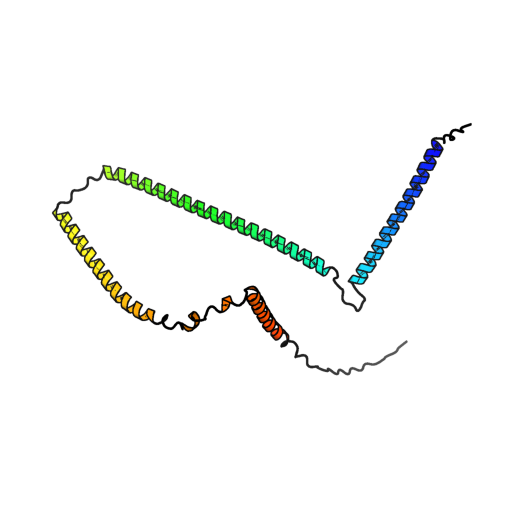82 1.00 56.78 201 THR A CA 1
ATOM 1668 C C . THR A 1 201 ? -8.122 -30.728 7.789 1.00 56.78 201 THR A C 1
ATOM 1670 O O . THR A 1 201 ? -8.974 -30.438 6.954 1.00 56.78 201 THR A O 1
ATOM 1673 N N . GLY A 1 202 ? -6.949 -31.274 7.446 1.00 57.69 202 GLY A N 1
ATOM 1674 C CA . GLY A 1 202 ? -6.587 -31.634 6.071 1.00 57.69 202 GLY A CA 1
ATOM 1675 C C . GLY A 1 202 ? -7.394 -32.814 5.520 1.00 57.69 202 GLY A C 1
ATOM 1676 O O . GLY A 1 202 ? -7.885 -32.740 4.395 1.00 57.69 202 GLY A O 1
ATOM 1677 N N . ASP A 1 203 ? -7.611 -33.853 6.329 1.00 56.34 203 ASP A N 1
ATOM 1678 C CA . ASP A 1 203 ? -8.339 -35.060 5.903 1.00 56.34 203 ASP A CA 1
ATOM 1679 C C . ASP A 1 203 ? -9.842 -34.800 5.667 1.00 56.34 203 ASP A C 1
ATOM 1681 O O . ASP A 1 203 ? -10.462 -35.424 4.804 1.00 56.34 203 ASP A O 1
ATOM 1685 N N . VAL A 1 204 ? -10.435 -33.834 6.385 1.00 57.75 204 VAL A N 1
ATOM 1686 C CA . VAL A 1 204 ? -11.843 -33.427 6.198 1.00 57.75 204 VAL A CA 1
ATOM 1687 C C . VAL A 1 204 ? -12.023 -32.592 4.922 1.00 57.75 204 VAL A C 1
ATOM 1689 O O . VAL A 1 204 ? -13.018 -32.759 4.218 1.00 57.75 204 VAL A O 1
ATOM 1692 N N . ASN A 1 205 ? -11.038 -31.763 4.560 1.00 50.78 205 ASN A N 1
ATOM 1693 C CA . ASN A 1 205 ? -11.097 -30.951 3.340 1.00 50.78 205 ASN A CA 1
ATOM 1694 C C . ASN A 1 205 ? -10.735 -31.734 2.063 1.00 50.78 205 ASN A C 1
ATOM 1696 O O . ASN A 1 205 ? -11.236 -31.399 0.992 1.00 50.78 205 ASN A O 1
ATOM 1700 N N . GLY A 1 206 ? -9.928 -32.799 2.154 1.00 49.91 206 GLY A N 1
ATOM 1701 C CA . GLY A 1 206 ? -9.597 -33.656 1.005 1.00 49.91 206 GLY A CA 1
ATOM 1702 C C . GLY A 1 206 ? -10.765 -34.523 0.517 1.00 49.91 206 GLY A C 1
ATOM 1703 O O . GLY A 1 206 ? -10.880 -34.800 -0.677 1.00 49.91 206 GLY A O 1
ATOM 1704 N N . LYS A 1 207 ? -11.684 -34.910 1.414 1.00 46.25 207 LYS A N 1
ATOM 1705 C CA . LYS A 1 207 ? -12.844 -35.744 1.057 1.00 46.25 207 LYS A CA 1
ATOM 1706 C C . LYS A 1 207 ? -14.027 -34.945 0.496 1.00 46.25 207 LYS A C 1
ATOM 1708 O O . LYS A 1 207 ? -14.814 -35.497 -0.266 1.00 46.25 207 LYS A O 1
ATOM 1713 N N . ALA A 1 208 ? -14.114 -33.648 0.799 1.00 44.50 208 ALA A N 1
ATOM 1714 C CA . ALA A 1 208 ? -15.124 -32.757 0.224 1.00 44.50 208 ALA A CA 1
ATOM 1715 C C . ALA A 1 208 ? -14.873 -32.440 -1.266 1.00 44.50 208 ALA A C 1
ATOM 1717 O O . ALA A 1 208 ? -15.825 -32.206 -2.002 1.00 44.50 208 ALA A O 1
ATOM 1718 N N . PHE A 1 209 ? -13.620 -32.497 -1.735 1.00 40.50 209 PHE A N 1
ATOM 1719 C CA . PHE A 1 209 ? -13.278 -32.214 -3.138 1.00 40.50 209 PHE A CA 1
ATOM 1720 C C . PHE A 1 209 ? -13.445 -33.406 -4.093 1.00 40.50 209 PHE A C 1
ATOM 1722 O O . PHE A 1 209 ? -13.514 -33.208 -5.300 1.00 40.50 209 PHE A O 1
ATOM 1729 N N . SER A 1 210 ? -13.549 -34.639 -3.584 1.00 40.31 210 SER A N 1
ATOM 1730 C CA . SER A 1 210 ? -13.665 -35.836 -4.439 1.00 40.31 210 SER A CA 1
ATOM 1731 C C . SER A 1 210 ? -15.107 -36.189 -4.832 1.00 40.31 210 SER A C 1
ATOM 1733 O O . SER A 1 210 ? -15.302 -37.013 -5.716 1.00 40.31 210 SER A O 1
ATOM 1735 N N . ILE A 1 211 ? -16.123 -35.576 -4.210 1.00 41.91 211 ILE A N 1
ATOM 1736 C CA . ILE A 1 211 ? -17.544 -35.865 -4.501 1.00 41.91 211 ILE A CA 1
ATOM 1737 C C . ILE A 1 211 ? -18.095 -34.959 -5.623 1.00 41.91 211 ILE A C 1
ATOM 1739 O O . ILE A 1 211 ? -19.138 -35.253 -6.190 1.00 41.91 211 ILE A O 1
ATOM 1743 N N . ALA A 1 212 ? -17.381 -33.897 -6.016 1.00 39.88 212 ALA A N 1
ATOM 1744 C CA . ALA A 1 212 ? -17.842 -32.953 -7.042 1.00 39.88 212 ALA A CA 1
ATOM 1745 C C . ALA A 1 212 ? -17.336 -33.248 -8.475 1.00 39.88 212 ALA A C 1
ATOM 1747 O O . ALA A 1 212 ? -17.629 -32.479 -9.383 1.00 39.88 212 ALA A O 1
ATOM 1748 N N . SER A 1 213 ? -16.577 -34.333 -8.695 1.00 42.25 213 SER A N 1
ATOM 1749 C CA . SER A 1 213 ? -15.915 -34.635 -9.982 1.00 42.25 213 SER A CA 1
ATOM 1750 C C . SER A 1 213 ? -16.362 -35.965 -10.607 1.00 42.25 213 SER A C 1
ATOM 1752 O O . SER A 1 213 ? -15.558 -36.712 -11.167 1.00 42.25 213 SER A O 1
ATOM 1754 N N . SER A 1 214 ? -17.643 -36.301 -10.503 1.00 44.88 214 SER A N 1
ATOM 1755 C CA . SER A 1 214 ? -18.242 -37.409 -11.254 1.00 44.88 214 SER A CA 1
ATOM 1756 C C . SER A 1 214 ? -19.698 -37.080 -11.525 1.00 44.88 214 SER A C 1
ATOM 1758 O O . SER A 1 214 ? -20.548 -37.524 -10.779 1.00 44.88 214 SER A O 1
ATOM 1760 N N . ASP A 1 215 ? -19.946 -36.238 -12.529 1.00 44.50 215 ASP A N 1
ATOM 1761 C CA . ASP A 1 215 ? -21.194 -36.210 -13.302 1.00 44.50 215 ASP A CA 1
ATOM 1762 C C . ASP A 1 215 ? -20.983 -35.319 -14.535 1.00 44.50 215 ASP A C 1
ATOM 1764 O O . ASP A 1 215 ? -21.263 -34.123 -14.563 1.00 44.50 215 ASP A O 1
ATOM 1768 N N . SER A 1 216 ? -20.408 -35.903 -15.581 1.00 40.16 216 SER A N 1
ATOM 1769 C CA . SER A 1 216 ? -20.460 -35.356 -16.939 1.00 40.16 216 SER A CA 1
ATOM 1770 C C . SER A 1 216 ? -20.532 -36.540 -17.892 1.00 40.16 216 SER A C 1
ATOM 1772 O O . SER A 1 216 ? -19.543 -36.956 -18.489 1.00 40.16 216 SER A O 1
ATOM 1774 N N . GLN A 1 217 ? -21.720 -37.147 -17.940 1.00 39.84 217 GLN A N 1
ATOM 1775 C CA . GLN A 1 217 ? -22.087 -38.092 -18.984 1.00 39.84 217 GLN A CA 1
ATOM 1776 C C . GLN A 1 217 ? -22.160 -37.358 -20.322 1.00 39.84 217 GLN A C 1
ATOM 1778 O O . GLN A 1 217 ? -22.822 -36.330 -20.463 1.00 39.84 217 GLN A O 1
ATOM 1783 N N . SER A 1 218 ? -21.454 -37.929 -21.290 1.00 40.72 218 SER A N 1
ATOM 1784 C CA . SER A 1 218 ? -21.512 -37.642 -22.712 1.00 40.72 218 SER A CA 1
ATOM 1785 C C . SER A 1 218 ? -22.955 -37.603 -23.219 1.00 40.72 218 SER A C 1
ATOM 1787 O O . SER A 1 218 ? -23.690 -38.578 -23.082 1.00 40.72 218 SER A O 1
ATOM 1789 N N . ILE A 1 219 ? -23.334 -36.501 -23.862 1.00 37.97 219 ILE A N 1
ATOM 1790 C CA . ILE A 1 219 ? -24.471 -36.462 -24.781 1.00 37.97 219 ILE A CA 1
ATOM 1791 C C . ILE A 1 219 ? -23.885 -36.197 -26.165 1.00 37.97 219 ILE A C 1
ATOM 1793 O O . ILE A 1 219 ? -23.520 -35.072 -26.503 1.00 37.97 219 ILE A O 1
ATOM 1797 N N . GLU A 1 220 ? -23.754 -37.268 -26.947 1.00 39.88 220 GLU A N 1
ATOM 1798 C CA . GLU A 1 220 ? -23.645 -37.181 -28.399 1.00 39.88 220 GLU A CA 1
ATOM 1799 C C . GLU A 1 220 ? -24.926 -36.538 -28.939 1.00 39.88 220 GLU A C 1
ATOM 1801 O O . GLU A 1 220 ? -26.026 -37.047 -28.720 1.00 39.88 220 GLU A O 1
ATOM 1806 N N . VAL A 1 221 ? -24.796 -35.433 -29.673 1.00 38.88 221 VAL A N 1
ATOM 1807 C CA . VAL A 1 221 ? -25.863 -34.950 -30.552 1.00 38.88 221 VAL A CA 1
ATOM 1808 C C . VAL A 1 221 ? -25.342 -34.995 -31.977 1.00 38.88 221 VAL A C 1
ATOM 1810 O O . VAL A 1 221 ? -24.626 -34.113 -32.445 1.00 38.88 221 VAL A O 1
ATOM 1813 N N . SER A 1 222 ? -25.718 -36.065 -32.667 1.00 42.03 222 SER A N 1
ATOM 1814 C CA . SER A 1 222 ? -25.692 -36.157 -34.117 1.00 42.03 222 SER A CA 1
ATOM 1815 C C . SER A 1 222 ? -26.657 -35.126 -34.711 1.00 42.03 222 SER A C 1
ATOM 1817 O O . SER A 1 222 ? -27.869 -35.236 -34.524 1.00 42.03 222 SER A O 1
ATOM 1819 N N . ALA A 1 223 ? -26.144 -34.162 -35.471 1.00 40.28 223 ALA A N 1
ATOM 1820 C CA . ALA A 1 223 ? -26.956 -33.326 -36.349 1.00 40.28 223 ALA A CA 1
ATOM 1821 C C . ALA A 1 223 ? -26.357 -33.342 -37.758 1.00 40.28 223 ALA A C 1
ATOM 1823 O O . ALA A 1 223 ? -25.420 -32.621 -38.091 1.00 40.28 223 ALA A O 1
ATOM 1824 N N . VAL A 1 224 ? -26.923 -34.221 -38.582 1.00 43.91 224 VAL A N 1
ATOM 1825 C CA . VAL A 1 224 ? -26.812 -34.206 -40.038 1.00 43.91 224 VAL A CA 1
ATOM 1826 C C . VAL A 1 224 ? -27.512 -32.947 -40.552 1.00 43.91 224 VAL A C 1
ATOM 1828 O O . VAL A 1 224 ? -28.721 -32.812 -40.391 1.00 43.91 224 VAL A O 1
ATOM 1831 N N . ALA A 1 225 ? -26.781 -32.062 -41.227 1.00 41.31 225 ALA A N 1
ATOM 1832 C CA . ALA A 1 225 ? -27.366 -31.045 -42.095 1.00 41.31 225 ALA A CA 1
ATOM 1833 C C . ALA A 1 225 ? -26.483 -30.864 -43.337 1.00 41.31 225 ALA A C 1
ATOM 1835 O O . ALA A 1 225 ? -25.429 -30.235 -43.312 1.00 41.31 225 ALA A O 1
ATOM 1836 N N . LYS A 1 226 ? -26.935 -31.484 -44.429 1.00 48.34 226 LYS A N 1
ATOM 1837 C CA . LYS A 1 226 ? -26.482 -31.266 -45.805 1.00 48.34 226 LYS A CA 1
ATOM 1838 C C . LYS A 1 226 ? -26.914 -29.868 -46.250 1.00 48.34 226 LYS A C 1
ATOM 1840 O O . LYS A 1 226 ? -28.097 -29.596 -46.132 1.00 48.34 226 LYS A O 1
ATOM 1845 N N . PHE A 1 227 ? -26.029 -29.064 -46.835 1.00 37.94 227 PHE A N 1
ATOM 1846 C CA . PHE A 1 227 ? -26.350 -28.038 -47.849 1.00 37.94 227 PHE A CA 1
ATOM 1847 C C . PHE A 1 227 ? -25.036 -27.698 -48.577 1.00 37.94 227 PHE A C 1
ATOM 1849 O O . PHE A 1 227 ? -24.117 -27.149 -47.987 1.00 37.94 227 PHE A O 1
ATOM 1856 N N . SER A 1 228 ? -24.782 -28.336 -49.721 1.00 42.09 228 SER A N 1
ATOM 1857 C CA . SER A 1 228 ? -25.057 -27.832 -51.078 1.00 42.09 228 SER A CA 1
ATOM 1858 C C . SER A 1 228 ? -24.080 -26.744 -51.525 1.00 42.09 228 SER A C 1
ATOM 1860 O O . SER A 1 228 ? -24.310 -25.553 -51.343 1.00 42.09 228 SER A O 1
ATOM 1862 N N . THR A 1 229 ? -23.022 -27.203 -52.185 1.00 48.06 229 THR A N 1
ATOM 1863 C CA . THR A 1 229 ? -22.193 -26.463 -53.136 1.00 48.06 229 THR A CA 1
ATOM 1864 C C . THR A 1 229 ? -23.069 -25.811 -54.206 1.00 48.06 229 THR A C 1
ATOM 1866 O O . THR A 1 229 ? -23.866 -26.505 -54.833 1.00 48.06 229 THR A O 1
ATOM 1869 N N . VAL A 1 230 ? -22.898 -24.512 -54.452 1.00 50.97 230 VAL A N 1
ATOM 1870 C CA . VAL A 1 230 ? -23.283 -23.884 -55.723 1.00 50.97 230 VAL A CA 1
ATOM 1871 C C . VAL A 1 230 ? -22.170 -22.920 -56.123 1.00 50.97 230 VAL A C 1
ATOM 1873 O O . VAL A 1 230 ? -21.980 -21.868 -55.518 1.00 50.97 230 VAL A O 1
ATOM 1876 N N . GLU A 1 231 ? -21.413 -23.345 -57.132 1.00 47.28 231 GLU A N 1
ATOM 1877 C CA . GLU A 1 231 ? -20.625 -22.496 -58.020 1.00 47.28 231 GLU A CA 1
ATOM 1878 C C . GLU A 1 231 ? -21.533 -21.479 -58.717 1.00 47.28 231 GLU A C 1
ATOM 1880 O O . GLU A 1 231 ? -22.610 -21.857 -59.165 1.00 47.28 231 GLU A O 1
ATOM 1885 N N . THR A 1 232 ? -21.049 -20.256 -58.945 1.00 51.66 232 THR A N 1
ATOM 1886 C CA . THR A 1 232 ? -21.202 -19.592 -60.252 1.00 51.66 232 THR A CA 1
ATOM 1887 C C . THR A 1 232 ? -20.276 -18.380 -60.374 1.00 51.66 232 THR A C 1
ATOM 1889 O O . THR A 1 232 ? -20.436 -17.430 -59.616 1.00 51.66 232 THR A O 1
ATOM 1892 N N . LYS A 1 233 ? -19.424 -18.454 -61.410 1.00 48.34 233 LYS A N 1
ATOM 1893 C CA . LYS A 1 233 ? -18.841 -17.404 -62.273 1.00 48.34 233 LYS A CA 1
ATOM 1894 C C . LYS A 1 233 ? -17.968 -16.306 -61.668 1.00 48.34 233 LYS A C 1
ATOM 1896 O O . LYS A 1 233 ? -18.501 -15.398 -61.002 1.00 48.34 233 LYS A O 1
#

Radius of gyration: 49.95 Å; chains: 1; bounding box: 113×71×141 Å

Organism: Solanum tuberosum (NCBI:txid4113)

Sequence (233 aa):
MSECPRSLSNQTKLRIRASLRKLWGERLKWKRSRENFFQSWAESIANAAKVGGSDQEELEWDSYDKIKREIALERLQLAAEKAKAKEITRIRAERAAQRKMERMQRLAQRRKEREEKQKVEGKTKRPRKRSKQEKEELAVAEELKLKAKLVKIQKKKSTLSHVCREHRRAWEKLDVSFIKTPQVQKTVSLADQIRAAKKRTGDVNGKAFSIASSDSQSIEVSAVAKFSTVETK